Protein AF-A0A1I3B2J4-F1 (afdb_monomer_lite)

pLDDT: mean 79.16, std 18.26, range [40.59, 96.75]

Radius of gyration: 33.32 Å; chains: 1; bounding box: 60×33×100 Å

Foldseek 3Di:
DQDDLVLLVVLLVVVVVPDDLVRSCVVSVNDSVRNVVCNVCVVVNNDPPDDPPDDDDLVVLVVLLVVVVVVPDDLVRSCVVVVHDSVVNVVSNVCVVVSVVVCVVVVPDDPPDDDDDDPPPVPPDPPPDDPVVVVVVVVVVVVVVVVVVVVVVVVVVCVVVVNDPPPPPPDPPPPDPDDDDDDDDDD

Secondary structure (DSSP, 8-state):
-PPPHHHHHHHHHHHHTT--HHHHHHHHT--HHHHHHHHH-HHHHSS----TTPPPPHHHHHHHHHHHHTSSS-HHHHHHHHT--HHHHHHHHHTHHHHHHHHHHTT---TT-PPPPPTT-TT----TT-HHHHHHHHHHHHHHHHHHHHHHHHHHHHHHTT--GGGGSS-----------------

Structure (mmCIF, N/CA/C/O backbone):
data_AF-A0A1I3B2J4-F1
#
_entry.id   AF-A0A1I3B2J4-F1
#
loop_
_atom_site.group_PDB
_atom_site.id
_atom_site.type_symbol
_atom_site.label_atom_id
_atom_site.label_alt_id
_atom_site.label_comp_id
_atom_site.label_asym_id
_atom_site.label_entity_id
_atom_site.label_seq_id
_atom_site.pdbx_PDB_ins_code
_atom_site.Cartn_x
_atom_site.Cartn_y
_atom_site.Cartn_z
_atom_site.occupancy
_atom_site.B_iso_or_equiv
_atom_site.auth_seq_id
_atom_site.auth_comp_id
_atom_site.auth_asym_id
_atom_site.auth_atom_id
_atom_site.pdbx_PDB_model_num
ATOM 1 N N . MET A 1 1 ? -21.680 7.296 9.968 1.00 62.41 1 MET A N 1
ATOM 2 C CA . MET A 1 1 ? -20.716 8.416 10.048 1.00 62.41 1 MET A CA 1
ATOM 3 C C . MET A 1 1 ? -19.327 7.837 10.242 1.00 62.41 1 MET A C 1
ATOM 5 O O . MET A 1 1 ? -19.179 6.960 11.086 1.00 62.41 1 MET A O 1
ATOM 9 N N . ALA A 1 2 ? -18.342 8.276 9.459 1.00 77.56 2 ALA A N 1
ATOM 10 C CA . ALA A 1 2 ? -16.948 7.893 9.660 1.00 77.56 2 ALA A CA 1
ATOM 11 C C . ALA A 1 2 ? -16.303 8.855 10.670 1.00 77.56 2 ALA A C 1
ATOM 13 O O . ALA A 1 2 ? -16.382 10.069 10.501 1.00 77.56 2 ALA A O 1
ATOM 14 N N . PHE A 1 3 ? -15.706 8.319 11.736 1.00 86.06 3 PHE A N 1
ATOM 15 C CA . PHE A 1 3 ? -14.967 9.112 12.722 1.00 86.06 3 PHE A CA 1
ATOM 16 C C . PHE A 1 3 ? -13.502 9.219 12.304 1.00 86.06 3 PHE A C 1
ATOM 18 O O . PHE A 1 3 ? -12.925 8.236 11.831 1.00 86.06 3 PHE A O 1
ATOM 25 N N . SER A 1 4 ? -12.893 10.388 12.506 1.00 88.00 4 SER A N 1
ATOM 26 C CA . SER A 1 4 ? -11.474 10.577 12.210 1.00 88.00 4 SER A CA 1
ATOM 27 C C . SER A 1 4 ? -10.604 9.702 13.116 1.00 88.00 4 SER A C 1
ATOM 29 O O . SER A 1 4 ? -10.951 9.416 14.265 1.00 88.00 4 SER A O 1
ATOM 31 N N . LEU A 1 5 ? -9.444 9.290 12.605 1.00 89.06 5 LEU A N 1
ATOM 32 C CA . LEU A 1 5 ? -8.487 8.466 13.344 1.00 89.06 5 LEU A CA 1
ATOM 33 C C . LEU A 1 5 ? -8.065 9.115 14.669 1.00 89.06 5 LEU A C 1
ATOM 35 O O . LEU A 1 5 ? -7.935 8.436 15.685 1.00 89.06 5 LEU A O 1
ATOM 39 N N . LYS A 1 6 ? -7.901 10.443 14.659 1.00 90.25 6 LYS A N 1
ATOM 40 C CA . LYS A 1 6 ? -7.557 11.234 15.841 1.00 90.25 6 LYS A CA 1
ATOM 41 C C . LYS A 1 6 ? -8.593 11.054 16.951 1.00 90.25 6 LYS A C 1
ATOM 43 O O . LYS A 1 6 ? -8.218 10.736 18.072 1.00 90.25 6 LYS A O 1
ATOM 48 N N . VAL A 1 7 ? -9.882 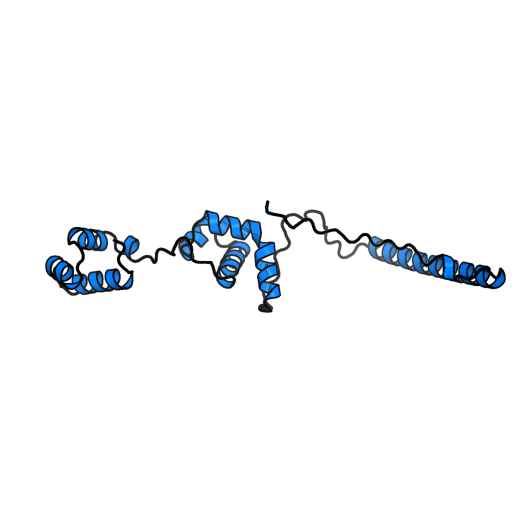11.174 16.619 1.00 91.62 7 VAL A N 1
ATOM 49 C CA . VAL A 1 7 ? -10.976 10.994 17.587 1.00 91.62 7 VAL A CA 1
ATOM 50 C C . VAL A 1 7 ? -11.000 9.563 18.121 1.00 91.62 7 VAL A C 1
ATOM 52 O O . VAL A 1 7 ? -11.132 9.366 19.323 1.00 91.62 7 VAL A O 1
ATOM 55 N N . LYS A 1 8 ? -10.818 8.557 17.256 1.00 92.56 8 LYS A N 1
ATOM 56 C CA . LYS A 1 8 ? -10.767 7.148 17.685 1.00 92.56 8 LYS A CA 1
ATOM 57 C C . LYS A 1 8 ? -9.637 6.892 18.690 1.00 92.56 8 LYS A C 1
ATOM 59 O O . LYS A 1 8 ? -9.878 6.255 19.712 1.00 92.56 8 LYS A O 1
ATOM 64 N N . LYS A 1 9 ? -8.427 7.402 18.414 1.00 93.38 9 LYS A N 1
ATOM 65 C CA . LYS A 1 9 ? -7.258 7.286 19.306 1.00 93.38 9 LYS A CA 1
ATOM 66 C C . LYS A 1 9 ? -7.518 7.942 20.656 1.00 93.38 9 LYS A C 1
ATOM 68 O O . LYS A 1 9 ? -7.340 7.298 21.682 1.00 93.38 9 LYS A O 1
ATOM 73 N N . GLU A 1 10 ? -8.000 9.180 20.639 1.00 94.38 10 GLU A N 1
ATOM 74 C CA . GLU A 1 10 ? -8.243 9.954 21.856 1.00 94.38 10 GLU A CA 1
ATOM 75 C C . GLU A 1 10 ? -9.314 9.304 22.747 1.00 94.38 10 GLU A C 1
ATOM 77 O O . GLU A 1 10 ? -9.135 9.192 23.957 1.00 94.38 10 GLU A O 1
ATOM 82 N N . VAL A 1 11 ? -10.404 8.802 22.154 1.00 95.69 11 VAL A N 1
ATOM 83 C CA . VAL A 1 11 ? -11.451 8.073 22.887 1.00 95.69 11 VAL A CA 1
ATOM 84 C C . VAL A 1 11 ? -10.890 6.816 23.553 1.00 95.69 11 VAL A C 1
ATOM 86 O O . VAL A 1 11 ? -11.164 6.578 24.728 1.00 95.69 11 VAL A O 1
ATOM 89 N N . LEU A 1 12 ? -10.119 6.007 22.819 1.00 94.56 12 LEU A N 1
ATOM 90 C CA . LEU A 1 12 ? -9.545 4.767 23.350 1.00 94.56 12 LEU A CA 1
ATOM 91 C C . LEU A 1 12 ? -8.538 5.031 24.475 1.00 94.56 12 LEU A C 1
ATOM 93 O O . LEU A 1 12 ? -8.561 4.331 25.483 1.00 94.56 12 LEU A O 1
ATOM 97 N N . GLU A 1 13 ? -7.700 6.057 24.332 1.00 95.00 13 GLU A N 1
ATOM 98 C CA . GLU A 1 13 ? -6.734 6.464 25.354 1.00 95.00 13 GLU A CA 1
ATOM 99 C C . GLU A 1 13 ? -7.432 6.913 26.645 1.00 95.00 13 GLU A C 1
ATOM 101 O O . GLU A 1 13 ? -7.103 6.434 2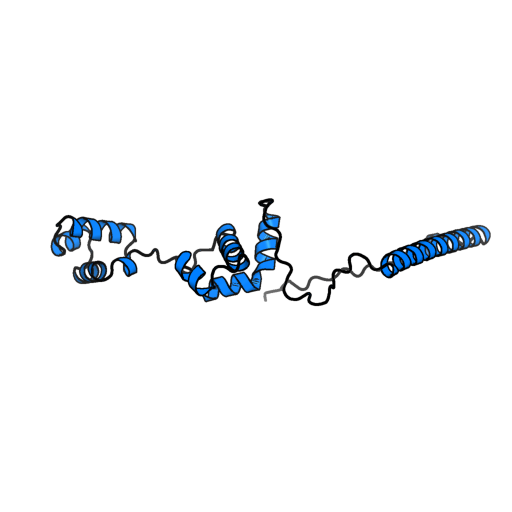7.727 1.00 95.00 13 GLU A O 1
ATOM 106 N N . GLN A 1 14 ? -8.452 7.770 26.542 1.00 95.62 14 GLN A N 1
ATOM 107 C CA . GLN A 1 14 ? -9.205 8.252 27.704 1.00 95.62 14 GLN A CA 1
ATOM 108 C C . GLN A 1 14 ? -9.926 7.117 28.436 1.00 95.62 14 GLN A C 1
ATOM 110 O O . GLN A 1 14 ? -9.932 7.082 29.666 1.00 95.62 14 GLN A O 1
ATOM 115 N N . VAL A 1 15 ? -10.508 6.168 27.696 1.00 94.75 15 VAL A N 1
ATOM 116 C CA . VAL A 1 15 ? -11.164 5.002 28.301 1.00 94.75 15 VAL A CA 1
ATOM 117 C C . VAL A 1 15 ? -10.148 4.084 28.984 1.00 94.75 15 VAL A C 1
ATOM 119 O O . VAL A 1 15 ? -10.397 3.641 30.104 1.00 94.75 15 VAL A O 1
ATOM 122 N N . ASN A 1 16 ? -8.976 3.862 28.380 1.00 92.94 16 ASN A N 1
ATOM 123 C CA . ASN A 1 16 ? -7.885 3.123 29.029 1.00 92.94 16 ASN A CA 1
ATOM 124 C C . ASN A 1 16 ? -7.344 3.837 30.278 1.00 92.94 16 ASN A C 1
ATOM 126 O O . ASN A 1 16 ? -6.942 3.170 31.227 1.00 92.94 16 ASN A O 1
ATOM 130 N N . ASN A 1 17 ? -7.398 5.171 30.317 1.00 95.69 17 ASN A N 1
ATOM 131 C CA . ASN A 1 17 ? -7.042 5.983 31.484 1.00 95.69 17 ASN A CA 1
ATOM 132 C C . ASN A 1 17 ? -8.132 6.007 32.577 1.00 95.69 17 ASN A C 1
ATOM 134 O O . ASN A 1 17 ? -8.004 6.740 33.556 1.00 95.69 17 ASN A O 1
ATOM 138 N N . GLY A 1 18 ? -9.201 5.216 32.433 1.00 94.44 18 GLY A N 1
ATOM 139 C CA . GLY A 1 18 ? -10.243 5.045 33.448 1.00 94.44 18 GLY A CA 1
ATOM 140 C C . GLY A 1 18 ? -11.540 5.815 33.190 1.00 94.44 18 GLY A C 1
ATOM 141 O O . GLY A 1 18 ? -12.463 5.723 33.999 1.00 94.44 18 GLY A O 1
ATOM 142 N N . MET A 1 19 ? -11.664 6.540 32.071 1.00 95.50 19 MET A N 1
ATOM 143 C CA . MET A 1 19 ? -12.933 7.165 31.684 1.00 95.50 19 MET A CA 1
ATOM 144 C C . MET A 1 19 ? -13.978 6.100 31.335 1.00 95.50 19 MET A C 1
ATOM 146 O O . MET A 1 19 ? -13.720 5.166 30.574 1.00 95.50 19 MET A O 1
ATOM 150 N N . SER A 1 20 ? -15.206 6.255 31.831 1.00 96.62 20 SER A N 1
ATOM 151 C CA . SER A 1 20 ? -16.273 5.311 31.490 1.00 96.62 20 SER A CA 1
ATOM 152 C C . SER A 1 20 ? -16.707 5.449 30.023 1.00 96.62 20 SER A C 1
ATOM 154 O O . SER A 1 20 ? -16.768 6.547 29.467 1.00 96.62 20 SER A O 1
ATOM 156 N N . VAL A 1 21 ? -17.126 4.345 29.395 1.00 96.12 21 VAL A N 1
ATOM 157 C CA . VAL A 1 21 ? -17.653 4.357 28.012 1.00 96.12 21 VAL A CA 1
ATOM 158 C C . VAL A 1 21 ? -18.861 5.296 27.863 1.00 96.12 21 VAL A C 1
ATOM 160 O O . VAL A 1 21 ? -19.053 5.910 26.813 1.00 96.12 21 VAL A O 1
ATOM 163 N N . SER A 1 22 ? -19.687 5.436 28.907 1.00 96.44 22 SER A N 1
ATOM 164 C CA . SER A 1 22 ? -20.832 6.356 28.900 1.00 96.44 22 SER A CA 1
ATOM 165 C C . SER A 1 22 ? -20.400 7.820 28.894 1.00 96.44 22 SER A C 1
ATOM 167 O O . SER A 1 22 ? -21.025 8.644 28.229 1.00 96.44 22 SER A O 1
ATOM 169 N N . GLU A 1 23 ? -19.348 8.149 29.634 1.00 96.12 23 GLU A N 1
ATOM 170 C CA . GLU A 1 23 ? -18.788 9.495 29.684 1.00 96.12 23 GLU A CA 1
ATOM 171 C C . GLU A 1 23 ? -18.093 9.850 28.368 1.00 96.12 23 GLU A C 1
ATOM 173 O O . GLU A 1 23 ? -18.416 10.875 27.767 1.00 96.12 23 GLU A O 1
ATOM 178 N N . ALA A 1 24 ? -17.259 8.947 27.843 1.00 96.25 24 ALA A N 1
ATOM 179 C CA . ALA A 1 24 ? -16.624 9.104 26.537 1.00 96.25 24 ALA A CA 1
ATOM 180 C C . ALA A 1 24 ? -17.660 9.272 25.409 1.00 96.25 24 ALA A C 1
ATOM 182 O O . ALA A 1 24 ? -17.503 10.119 24.531 1.00 96.25 24 ALA A O 1
ATOM 183 N N . SER A 1 25 ? -18.769 8.526 25.466 1.00 96.75 25 SER A N 1
ATOM 184 C CA . SER A 1 25 ? -19.868 8.641 24.502 1.00 96.75 25 SER A CA 1
ATOM 185 C C . SER A 1 25 ? -20.472 10.044 24.462 1.00 96.75 25 SER A C 1
ATOM 187 O O . SER A 1 25 ? -20.691 10.583 23.379 1.00 96.75 25 SER A O 1
ATOM 189 N N . ARG A 1 26 ? -20.695 10.655 25.632 1.00 96.50 26 ARG A N 1
ATOM 190 C CA . ARG A 1 26 ? -21.234 12.018 25.740 1.00 96.50 26 ARG A CA 1
ATOM 191 C C . ARG A 1 26 ? -20.206 13.064 25.320 1.00 96.50 26 ARG A C 1
ATOM 193 O O . ARG A 1 26 ? -20.554 13.986 24.595 1.00 96.50 26 ARG A O 1
ATOM 200 N N . LYS A 1 27 ? -18.950 12.901 25.746 1.00 95.94 27 LYS A N 1
ATOM 201 C CA . LYS A 1 27 ? -17.865 13.854 25.482 1.00 95.94 27 LYS A CA 1
ATOM 202 C C . LYS A 1 27 ? -17.515 13.946 23.996 1.00 95.94 27 LYS A C 1
ATOM 204 O O . LYS A 1 27 ? -17.350 15.043 23.478 1.00 95.94 27 LYS A O 1
ATOM 209 N N . TYR A 1 28 ? -17.428 12.805 23.313 1.00 93.81 28 TYR A N 1
ATOM 210 C CA . TYR A 1 28 ? -17.000 12.728 21.911 1.00 93.81 28 TYR A CA 1
ATOM 211 C C . TYR A 1 28 ? -18.161 12.556 20.921 1.00 93.81 28 TYR A C 1
ATOM 213 O O . TYR A 1 28 ? -17.927 12.436 19.720 1.00 93.81 28 TYR A O 1
ATOM 221 N N . ASN A 1 29 ? -19.409 12.533 21.407 1.00 94.88 29 ASN A N 1
ATOM 222 C CA . ASN A 1 29 ? -20.614 12.274 20.613 1.00 94.88 29 ASN A CA 1
ATOM 223 C C . ASN A 1 29 ? -20.515 10.985 19.768 1.00 94.88 29 ASN A C 1
ATOM 225 O O . ASN A 1 29 ? -20.891 10.930 18.596 1.00 94.88 29 ASN A O 1
ATOM 229 N N . VAL A 1 30 ? -19.966 9.929 20.371 1.00 94.44 30 VAL A N 1
ATOM 230 C CA . VAL A 1 30 ? -19.815 8.607 19.752 1.00 94.44 30 VAL A CA 1
ATOM 231 C C . VAL A 1 30 ? -20.762 7.642 20.449 1.00 94.44 30 VAL A C 1
ATOM 233 O O . VAL A 1 30 ? -20.827 7.608 21.675 1.00 94.44 30 VAL A O 1
ATOM 236 N N . ALA A 1 31 ? -21.498 6.820 19.703 1.00 95.75 31 ALA A N 1
ATOM 237 C CA . ALA A 1 31 ? -22.366 5.815 20.310 1.00 95.75 31 ALA A CA 1
ATOM 238 C C . ALA A 1 31 ? -21.561 4.826 21.176 1.00 95.75 31 ALA A C 1
ATOM 240 O O . ALA A 1 31 ? -20.496 4.353 20.779 1.00 95.75 31 ALA A O 1
ATOM 241 N N . ARG A 1 32 ? -22.100 4.458 22.345 1.00 95.81 32 ARG A N 1
ATOM 242 C CA . ARG A 1 32 ? -21.466 3.505 23.280 1.00 95.81 32 ARG A CA 1
ATOM 243 C C . ARG A 1 32 ? -21.103 2.171 22.618 1.00 95.81 32 ARG A C 1
ATOM 245 O O . ARG A 1 32 ? -20.045 1.615 22.896 1.00 95.81 32 ARG A O 1
ATOM 252 N N . THR A 1 33 ? -21.958 1.680 21.723 1.00 95.62 33 THR A N 1
ATOM 253 C CA . THR A 1 33 ? -21.731 0.459 20.931 1.00 95.62 33 THR A CA 1
ATOM 254 C C . THR A 1 33 ? -20.508 0.586 20.027 1.00 95.62 33 THR A C 1
ATOM 256 O O . THR A 1 33 ? -19.698 -0.333 19.958 1.00 95.62 33 THR A O 1
ATOM 259 N N . THR A 1 34 ? -20.326 1.743 19.391 1.00 94.31 34 THR A N 1
ATOM 260 C CA . THR A 1 34 ? -19.164 2.039 18.549 1.00 94.31 34 THR A CA 1
ATOM 261 C C . THR A 1 34 ? -17.872 2.041 19.363 1.00 94.31 34 THR A C 1
ATOM 263 O O . THR A 1 34 ? -16.913 1.386 18.968 1.00 94.31 34 THR A O 1
ATOM 266 N N . ILE A 1 35 ? -17.861 2.699 20.528 1.00 94.69 35 ILE A N 1
ATOM 267 C CA . ILE A 1 35 ? -16.701 2.700 21.438 1.00 94.69 35 ILE A CA 1
ATOM 268 C C . ILE A 1 35 ? -16.387 1.274 21.912 1.00 94.69 35 ILE A C 1
ATOM 270 O O . ILE A 1 35 ? -15.233 0.857 21.903 1.00 94.69 35 ILE A O 1
ATOM 274 N N . SER A 1 36 ? -17.414 0.498 22.274 1.00 94.44 36 SER A N 1
ATOM 275 C CA . SER A 1 36 ? -17.246 -0.904 22.672 1.00 94.44 36 SER A CA 1
ATOM 276 C C . SER A 1 36 ? -16.625 -1.753 21.558 1.00 94.44 36 SER A C 1
ATOM 278 O O . SER A 1 36 ? -15.748 -2.566 21.834 1.00 94.44 36 SER A O 1
ATOM 280 N N . ASN A 1 37 ? -17.019 -1.542 20.300 1.00 93.56 37 ASN A N 1
ATOM 281 C CA . ASN A 1 37 ? -16.410 -2.231 19.163 1.00 93.56 37 ASN A CA 1
ATOM 282 C C . ASN A 1 37 ? -14.940 -1.834 18.971 1.00 93.56 37 ASN A C 1
ATOM 284 O O . ASN A 1 37 ? -14.114 -2.707 18.716 1.00 93.56 37 ASN A O 1
ATOM 288 N N . TRP A 1 38 ? -14.595 -0.554 19.151 1.00 94.19 38 TRP A N 1
ATOM 289 C CA . TRP A 1 38 ? -13.203 -0.098 19.081 1.00 94.19 38 TRP A CA 1
ATOM 290 C C . TRP A 1 38 ? -12.324 -0.729 20.161 1.00 94.19 38 TRP A C 1
ATOM 292 O O . TRP A 1 38 ? -11.192 -1.093 19.871 1.00 94.19 38 TRP A O 1
ATOM 302 N N . LEU A 1 39 ? -12.846 -0.912 21.376 1.00 91.56 39 LEU A N 1
ATOM 303 C CA . LEU A 1 39 ? -12.114 -1.553 22.474 1.00 91.56 39 LEU A CA 1
ATOM 304 C C . LEU A 1 39 ? -11.864 -3.048 22.238 1.00 91.56 39 LEU A C 1
ATOM 306 O O . LEU A 1 39 ? -10.871 -3.579 22.721 1.00 91.56 39 LEU A O 1
ATOM 310 N N . LYS A 1 40 ? -12.753 -3.736 21.510 1.00 92.62 40 LYS A N 1
ATOM 311 C CA . LYS A 1 40 ? -12.612 -5.174 21.223 1.00 92.62 40 LYS A CA 1
ATOM 312 C C . LYS A 1 40 ? -11.495 -5.486 20.228 1.00 92.62 40 LYS A C 1
ATOM 314 O O . LYS A 1 40 ? -10.907 -6.555 20.321 1.00 92.62 40 LYS A O 1
ATOM 319 N N . ALA A 1 41 ? -11.266 -4.603 19.258 1.00 88.62 41 ALA A N 1
ATOM 320 C CA . ALA A 1 41 ? -10.293 -4.811 18.184 1.00 88.62 41 ALA A CA 1
ATOM 321 C C . ALA A 1 41 ? -9.661 -3.475 17.747 1.00 88.62 41 ALA A C 1
ATOM 323 O O . ALA A 1 41 ? -9.912 -3.009 16.627 1.00 88.62 41 ALA A O 1
ATOM 324 N N . PRO A 1 42 ? -8.898 -2.803 18.628 1.00 86.94 42 PRO A N 1
ATOM 325 C CA . PRO A 1 42 ? -8.393 -1.453 18.381 1.00 86.94 42 PRO A CA 1
ATOM 326 C C . PRO A 1 42 ? -7.536 -1.374 17.113 1.00 86.94 42 PRO A C 1
ATOM 328 O O . PRO A 1 42 ? -7.668 -0.428 16.338 1.00 86.94 42 PRO A O 1
ATOM 331 N N . GLU A 1 43 ? -6.735 -2.398 16.824 1.00 84.94 43 GLU A N 1
ATOM 332 C CA . GLU A 1 43 ? -5.895 -2.500 15.628 1.00 84.94 43 GLU A CA 1
ATOM 333 C C . GLU A 1 43 ? -6.668 -2.409 14.307 1.00 84.94 43 GLU A C 1
ATOM 335 O O . GLU A 1 43 ? -6.110 -1.968 13.305 1.00 84.94 43 GLU A O 1
ATOM 340 N N . ASN A 1 44 ? -7.947 -2.787 14.278 1.00 83.50 44 ASN A N 1
ATOM 341 C CA . ASN A 1 44 ? -8.759 -2.687 13.066 1.00 83.50 44 ASN A CA 1
ATOM 342 C C . ASN A 1 44 ? -9.303 -1.275 12.847 1.00 83.50 44 ASN A C 1
ATOM 344 O O . ASN A 1 44 ? -9.500 -0.865 11.709 1.00 83.50 44 ASN A O 1
ATOM 348 N N . TYR A 1 45 ? -9.524 -0.518 13.921 1.00 83.06 45 TYR A N 1
ATOM 349 C CA . TYR A 1 45 ? -10.121 0.818 13.848 1.00 83.06 45 TYR A CA 1
ATOM 350 C C . TYR A 1 45 ? -9.091 1.948 13.868 1.00 83.06 45 TYR A C 1
ATOM 352 O O . TYR A 1 45 ? -9.418 3.067 13.464 1.00 83.06 45 TYR A O 1
ATOM 360 N N . LEU A 1 46 ? -7.874 1.650 14.329 1.00 83.19 46 LEU A N 1
ATOM 361 C CA . LEU A 1 46 ? -6.725 2.553 14.387 1.00 83.19 46 LEU A CA 1
ATOM 362 C C . LEU A 1 46 ? -5.835 2.505 13.139 1.00 83.19 46 LEU A C 1
ATOM 364 O O . LEU A 1 46 ? -4.802 3.175 13.111 1.00 83.19 46 LEU A O 1
ATOM 368 N N . LYS A 1 47 ? -6.220 1.744 12.112 1.00 79.56 47 LYS A N 1
ATOM 369 C CA . LYS A 1 47 ? -5.599 1.835 10.790 1.00 79.56 47 LYS A CA 1
ATOM 370 C C . LYS A 1 47 ? -6.122 3.078 10.083 1.00 79.56 47 LYS A C 1
ATOM 372 O O . LYS A 1 47 ? -7.321 3.359 10.101 1.00 79.56 47 LYS A O 1
ATOM 377 N N . GLU A 1 48 ? -5.211 3.835 9.484 1.00 70.56 48 GLU A N 1
ATOM 378 C CA . GLU A 1 48 ? -5.603 4.833 8.500 1.00 70.56 48 GLU A CA 1
ATOM 379 C C . GLU A 1 48 ? -6.101 4.080 7.274 1.00 70.56 48 GLU A C 1
ATOM 381 O O . GLU A 1 48 ? -5.321 3.481 6.530 1.00 70.56 48 GLU A O 1
ATOM 386 N N . ASP A 1 49 ? -7.421 4.078 7.098 1.00 66.94 49 ASP A N 1
ATOM 387 C CA . ASP A 1 49 ? -8.011 3.742 5.815 1.00 66.94 49 ASP A CA 1
ATOM 388 C C . ASP A 1 49 ? -7.518 4.812 4.845 1.00 66.94 49 ASP A C 1
ATOM 390 O O . ASP A 1 49 ? -7.958 5.966 4.891 1.00 66.94 49 ASP A O 1
ATOM 394 N N . ARG A 1 50 ? -6.546 4.456 3.999 1.00 65.31 50 ARG A N 1
ATOM 395 C CA . ARG A 1 50 ? -6.202 5.311 2.866 1.00 65.31 50 ARG A CA 1
ATOM 396 C C . ARG A 1 50 ? -7.483 5.533 2.083 1.00 65.31 50 ARG A C 1
ATOM 398 O O . ARG A 1 50 ? -8.148 4.568 1.703 1.00 65.31 50 ARG A O 1
ATOM 405 N N . SER A 1 51 ? -7.822 6.803 1.873 1.00 67.88 51 SER A N 1
ATOM 406 C CA . SER A 1 51 ? -8.916 7.177 0.982 1.00 67.88 51 SER A CA 1
ATOM 407 C C . SER A 1 51 ? -8.722 6.436 -0.336 1.00 67.88 51 SER A C 1
ATOM 409 O O . SER A 1 51 ? -7.621 6.445 -0.888 1.00 67.88 51 SER A O 1
ATOM 411 N N . GLU A 1 52 ? -9.775 5.788 -0.836 1.00 66.88 52 GLU A N 1
ATOM 412 C CA . GLU A 1 52 ? -9.701 4.971 -2.054 1.00 66.88 52 GLU A CA 1
ATOM 413 C C . GLU A 1 52 ? -9.226 5.769 -3.278 1.00 66.88 52 GLU A C 1
ATOM 415 O O . GLU A 1 52 ? -8.740 5.177 -4.236 1.00 66.88 52 GLU A O 1
ATOM 420 N N . ASN A 1 53 ? -9.288 7.103 -3.202 1.00 71.19 53 ASN A N 1
ATOM 421 C CA . ASN A 1 53 ? -8.894 8.031 -4.258 1.00 71.19 53 ASN A CA 1
ATOM 422 C C . ASN A 1 53 ? -7.599 8.799 -3.961 1.00 71.19 53 ASN A C 1
ATOM 424 O O . ASN A 1 53 ? -7.283 9.748 -4.677 1.00 71.19 53 ASN A O 1
ATOM 428 N N . GLN A 1 54 ? -6.860 8.464 -2.899 1.00 78.88 54 GLN A N 1
ATOM 429 C CA . GLN A 1 54 ? -5.599 9.149 -2.638 1.00 78.88 54 GLN A CA 1
ATOM 430 C C . GLN A 1 54 ? -4.547 8.699 -3.665 1.00 78.88 54 GLN A C 1
ATOM 432 O O . GLN A 1 54 ? -4.239 7.505 -3.728 1.00 78.88 54 GLN A O 1
ATOM 437 N N . PRO A 1 55 ? -3.976 9.622 -4.462 1.00 82.94 55 PRO A N 1
ATOM 438 C CA . PRO A 1 55 ? -2.919 9.269 -5.392 1.00 82.94 55 PRO A CA 1
ATOM 439 C C . PRO A 1 55 ? -1.689 8.801 -4.611 1.00 82.94 55 PRO A C 1
ATOM 441 O O . PRO A 1 55 ? -1.297 9.404 -3.611 1.00 82.94 55 PRO A O 1
ATOM 444 N N . TYR A 1 56 ? -1.093 7.706 -5.072 1.00 87.94 56 TYR A N 1
ATOM 445 C CA . TYR A 1 56 ? 0.148 7.187 -4.510 1.00 87.94 56 TYR A CA 1
ATOM 446 C C . TYR A 1 56 ? 1.325 8.030 -4.974 1.00 87.94 56 TYR A C 1
ATOM 448 O O . TYR A 1 56 ? 1.462 8.280 -6.178 1.00 87.94 56 TYR A O 1
ATOM 456 N N . ASP A 1 57 ? 2.173 8.411 -4.024 1.00 91.06 57 ASP A N 1
ATOM 457 C CA . ASP A 1 57 ? 3.411 9.111 -4.329 1.00 91.06 57 ASP A CA 1
ATOM 458 C C . ASP A 1 57 ? 4.339 8.221 -5.163 1.00 91.06 57 ASP A C 1
ATOM 460 O O . ASP A 1 57 ? 4.342 6.994 -5.034 1.00 91.06 57 ASP A O 1
ATOM 464 N N . LEU A 1 58 ? 5.110 8.841 -6.051 1.00 90.81 58 LEU A N 1
ATOM 465 C CA . LEU A 1 58 ? 5.993 8.111 -6.951 1.00 90.81 58 LEU A C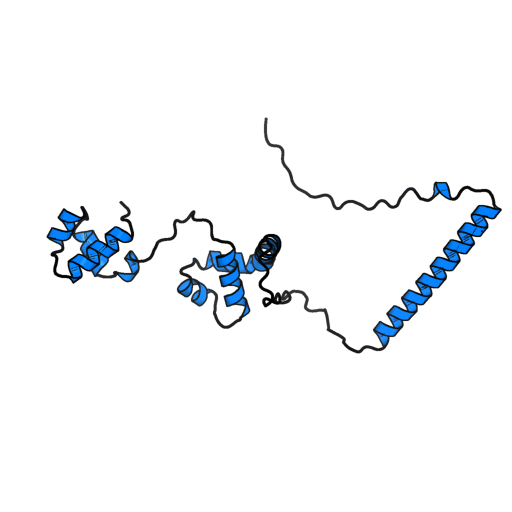A 1
ATOM 466 C C . LEU A 1 58 ? 7.117 7.416 -6.172 1.00 90.81 58 LEU A C 1
ATOM 468 O O . LEU A 1 58 ? 7.418 6.261 -6.467 1.00 90.81 58 LEU A O 1
ATOM 472 N N . GLU A 1 59 ? 7.646 8.072 -5.134 1.00 90.75 59 GLU A N 1
ATOM 473 C CA . GLU A 1 59 ? 8.666 7.513 -4.238 1.00 90.75 59 GLU A CA 1
ATOM 474 C C . GLU A 1 59 ? 8.180 6.217 -3.590 1.00 90.75 59 GLU A C 1
ATOM 476 O O . GLU A 1 59 ? 8.857 5.192 -3.609 1.00 90.75 59 GLU A O 1
ATOM 481 N N . GLU A 1 60 ? 6.942 6.230 -3.093 1.00 91.56 60 GLU A N 1
ATOM 482 C CA . GLU A 1 60 ? 6.338 5.066 -2.459 1.00 91.56 60 GLU A CA 1
ATOM 483 C C . GLU A 1 60 ? 6.206 3.883 -3.429 1.00 91.56 60 GLU A C 1
ATOM 485 O O . GLU A 1 60 ? 6.449 2.735 -3.045 1.00 91.56 60 GLU A O 1
ATOM 490 N N . LYS A 1 61 ? 5.850 4.146 -4.693 1.00 93.88 61 LYS A N 1
ATOM 491 C CA . LYS A 1 61 ? 5.766 3.099 -5.722 1.00 93.88 61 LYS A CA 1
ATOM 492 C C . LYS A 1 61 ? 7.127 2.458 -5.976 1.00 93.88 61 LYS A C 1
ATOM 494 O O . LYS A 1 61 ? 7.218 1.236 -6.085 1.00 93.88 61 LYS A O 1
ATOM 499 N N . ILE A 1 62 ? 8.180 3.267 -6.051 1.00 93.88 62 ILE A N 1
ATOM 500 C CA . ILE A 1 62 ? 9.547 2.791 -6.299 1.00 93.88 62 ILE A CA 1
ATOM 501 C C . ILE A 1 62 ? 10.062 2.000 -5.112 1.00 93.88 62 ILE A C 1
ATOM 503 O O . ILE A 1 62 ? 10.664 0.951 -5.300 1.00 93.88 62 ILE A O 1
ATOM 507 N N . ASP A 1 63 ? 9.779 2.449 -3.897 1.00 93.94 63 ASP A N 1
ATOM 508 C CA . ASP A 1 63 ? 10.103 1.737 -2.667 1.00 93.94 63 ASP A CA 1
ATOM 509 C C . ASP A 1 63 ? 9.569 0.298 -2.682 1.00 93.94 63 ASP A C 1
ATOM 511 O O . ASP A 1 63 ? 10.271 -0.653 -2.338 1.00 93.94 63 ASP A O 1
ATOM 515 N N . VAL A 1 64 ? 8.321 0.125 -3.121 1.00 94.88 64 VAL A N 1
ATOM 516 C CA . VAL A 1 64 ? 7.685 -1.191 -3.268 1.00 94.88 64 VAL A CA 1
ATOM 517 C C . VAL A 1 64 ? 8.386 -2.032 -4.335 1.00 94.88 64 VAL A C 1
ATOM 519 O O . VAL A 1 64 ? 8.646 -3.212 -4.097 1.00 94.88 64 VAL A O 1
ATOM 522 N N . ILE A 1 65 ? 8.728 -1.435 -5.479 1.00 94.62 65 ILE A N 1
ATOM 523 C CA . ILE A 1 65 ? 9.468 -2.103 -6.561 1.00 94.62 65 ILE A CA 1
ATOM 524 C C . ILE A 1 65 ? 10.862 -2.535 -6.080 1.00 94.62 65 ILE A C 1
ATOM 526 O O . ILE A 1 65 ? 11.248 -3.684 -6.274 1.00 94.62 65 ILE A O 1
ATOM 530 N N . ARG A 1 66 ? 11.589 -1.656 -5.382 1.00 93.12 66 ARG A N 1
ATOM 531 C CA . ARG A 1 66 ? 12.910 -1.928 -4.795 1.00 93.12 66 ARG A CA 1
ATOM 532 C C . ARG A 1 66 ? 12.855 -3.092 -3.810 1.00 93.12 66 ARG A C 1
ATOM 534 O O . ARG A 1 66 ? 13.726 -3.954 -3.834 1.00 93.12 66 ARG A O 1
ATOM 541 N N . LEU A 1 67 ? 11.845 -3.125 -2.940 1.00 93.69 67 LEU A N 1
ATOM 542 C CA . LEU A 1 67 ? 11.650 -4.228 -1.993 1.00 93.69 67 LEU A CA 1
ATOM 543 C C . LEU A 1 67 ? 11.341 -5.552 -2.695 1.00 93.69 67 LEU A C 1
ATOM 545 O O . LEU A 1 67 ? 11.795 -6.596 -2.236 1.00 93.69 67 LEU A O 1
ATOM 549 N N . PHE A 1 68 ? 10.584 -5.507 -3.790 1.00 94.06 68 PHE A N 1
ATOM 550 C CA . PHE A 1 68 ? 10.281 -6.688 -4.588 1.00 94.06 68 PHE A CA 1
ATOM 551 C C . PHE A 1 68 ? 11.522 -7.220 -5.317 1.00 94.06 68 PHE A C 1
ATOM 553 O O . PHE A 1 68 ? 11.795 -8.415 -5.262 1.00 94.06 68 PHE A O 1
ATOM 560 N N . ASP A 1 69 ? 12.310 -6.339 -5.932 1.00 93.38 69 ASP A N 1
ATOM 561 C CA . ASP A 1 69 ? 13.505 -6.717 -6.693 1.00 93.38 69 ASP A CA 1
ATOM 562 C C . ASP A 1 69 ? 14.634 -7.280 -5.835 1.00 93.38 69 ASP A C 1
ATOM 564 O O . ASP A 1 69 ? 15.413 -8.100 -6.312 1.00 93.38 69 ASP A O 1
ATOM 568 N N . LYS A 1 70 ? 14.712 -6.874 -4.562 1.00 92.00 70 LYS A N 1
ATOM 569 C CA . LYS A 1 70 ? 15.624 -7.499 -3.596 1.00 92.00 70 LYS A CA 1
ATOM 570 C C . LYS A 1 70 ? 15.343 -8.996 -3.419 1.00 92.00 70 LYS A C 1
ATOM 572 O O . LYS A 1 70 ? 16.236 -9.724 -3.014 1.00 92.00 70 LYS A O 1
ATOM 577 N N . GLY A 1 71 ? 14.124 -9.460 -3.714 1.00 89.75 71 GLY A N 1
ATOM 578 C CA . GLY A 1 71 ? 13.745 -10.875 -3.664 1.00 89.75 71 GLY A CA 1
ATOM 579 C C . GLY A 1 71 ? 13.445 -11.420 -2.262 1.00 89.75 71 GLY A C 1
ATOM 580 O O . GLY A 1 71 ? 12.924 -12.525 -2.143 1.00 89.75 71 GLY A O 1
ATOM 581 N N . ASP A 1 72 ? 13.697 -10.642 -1.206 1.00 86.44 72 ASP A N 1
ATOM 582 C CA . ASP A 1 72 ? 13.528 -11.081 0.188 1.00 86.44 72 ASP A CA 1
ATOM 583 C C . ASP A 1 72 ? 12.060 -11.155 0.640 1.00 86.44 72 ASP A C 1
ATOM 585 O O . ASP A 1 72 ? 11.726 -11.831 1.616 1.00 86.44 72 ASP A O 1
ATOM 589 N N . LEU A 1 73 ? 11.167 -10.423 -0.034 1.00 93.00 73 LEU A N 1
ATOM 590 C CA . LEU A 1 73 ? 9.779 -10.251 0.384 1.00 93.00 73 LEU A CA 1
ATOM 591 C C . LEU A 1 73 ? 8.811 -10.617 -0.739 1.00 93.00 73 LEU A C 1
ATOM 593 O O . LEU A 1 73 ? 8.840 -10.063 -1.835 1.00 93.00 73 LEU A O 1
ATOM 597 N N . SER A 1 74 ? 7.863 -11.498 -0.427 1.00 94.56 74 SER A N 1
ATOM 598 C CA . SER A 1 74 ? 6.727 -11.766 -1.308 1.00 94.56 74 SER A CA 1
ATOM 599 C C . SER A 1 74 ? 5.797 -10.552 -1.401 1.00 94.56 74 SER A C 1
ATOM 601 O O . SER A 1 74 ? 5.640 -9.784 -0.449 1.00 94.56 74 SER A O 1
ATOM 603 N N . VAL A 1 75 ? 5.067 -10.435 -2.513 1.00 93.69 75 VAL A N 1
ATOM 604 C CA . VAL A 1 75 ? 4.057 -9.378 -2.728 1.00 93.69 75 VAL A CA 1
ATOM 605 C C . VAL A 1 75 ? 3.059 -9.282 -1.564 1.00 93.69 75 VAL A C 1
ATOM 607 O O . VAL A 1 75 ? 2.655 -8.190 -1.170 1.00 93.69 75 VAL A O 1
ATOM 610 N N . GLN A 1 76 ? 2.682 -10.417 -0.967 1.00 93.31 76 GLN A N 1
ATOM 611 C CA . GLN A 1 76 ? 1.778 -10.444 0.186 1.00 93.31 76 GLN A CA 1
ATOM 612 C C . GLN A 1 76 ? 2.414 -9.869 1.457 1.00 93.31 76 GLN A C 1
ATOM 614 O O . GLN A 1 76 ? 1.733 -9.199 2.234 1.00 93.31 76 GLN A O 1
ATOM 619 N N . GLN A 1 77 ? 3.702 -10.125 1.692 1.00 92.31 77 GLN A N 1
ATOM 620 C CA . GLN A 1 77 ? 4.422 -9.545 2.826 1.00 92.31 77 GLN A CA 1
ATOM 621 C C . GLN A 1 77 ? 4.591 -8.039 2.638 1.00 92.31 77 GLN A C 1
ATOM 623 O O . GLN A 1 77 ? 4.301 -7.283 3.562 1.00 92.31 77 GLN A O 1
ATOM 628 N N . ILE A 1 78 ? 4.951 -7.596 1.430 1.00 94.38 78 ILE A N 1
ATOM 629 C CA . ILE A 1 78 ? 5.063 -6.170 1.102 1.00 94.38 78 ILE A CA 1
ATOM 630 C C . ILE A 1 78 ? 3.715 -5.463 1.313 1.00 94.38 78 ILE A C 1
ATOM 632 O O . ILE A 1 78 ? 3.672 -4.411 1.947 1.00 94.38 78 ILE A O 1
ATOM 636 N N . ALA A 1 79 ? 2.605 -6.077 0.884 1.00 92.38 79 ALA A N 1
ATOM 637 C CA . ALA A 1 79 ? 1.251 -5.565 1.115 1.00 92.38 79 ALA A CA 1
ATOM 638 C C . ALA A 1 79 ? 0.938 -5.353 2.598 1.00 92.38 79 ALA A C 1
ATOM 640 O O . ALA A 1 79 ? 0.389 -4.318 2.970 1.00 92.38 79 ALA A O 1
ATOM 641 N N . LYS A 1 80 ? 1.323 -6.302 3.457 1.00 89.25 80 LYS A N 1
ATOM 642 C CA . LYS A 1 80 ? 1.129 -6.185 4.907 1.00 89.25 80 LYS A CA 1
ATOM 643 C C . LYS A 1 80 ? 2.008 -5.097 5.518 1.00 89.25 80 LYS A C 1
ATOM 645 O O . LYS A 1 80 ? 1.516 -4.321 6.328 1.00 89.25 80 LYS A O 1
ATOM 650 N N . ILE A 1 81 ? 3.280 -5.029 5.122 1.00 90.00 81 ILE A N 1
ATOM 651 C CA . ILE A 1 81 ? 4.256 -4.072 5.665 1.00 90.00 81 ILE A CA 1
ATOM 652 C C . ILE A 1 81 ? 3.879 -2.638 5.289 1.00 90.00 81 ILE A C 1
ATOM 654 O O . ILE A 1 81 ? 3.848 -1.761 6.146 1.00 90.00 81 ILE A O 1
ATOM 658 N N . LYS A 1 82 ? 3.573 -2.398 4.011 1.00 89.50 82 LYS A N 1
ATOM 659 C CA . LYS A 1 82 ? 3.239 -1.065 3.492 1.00 89.50 82 LYS A CA 1
ATOM 660 C C . LYS A 1 82 ? 1.744 -0.729 3.623 1.00 89.50 82 LYS A C 1
ATOM 662 O O . LYS A 1 82 ? 1.339 0.368 3.259 1.00 89.50 82 LYS A O 1
ATOM 667 N N . ASN A 1 83 ? 0.927 -1.645 4.157 1.00 88.38 83 ASN A N 1
ATOM 668 C CA . ASN A 1 83 ? -0.534 -1.520 4.262 1.00 88.38 83 ASN A CA 1
ATOM 669 C C . ASN A 1 83 ? -1.200 -1.158 2.916 1.00 88.38 83 ASN A C 1
ATOM 671 O O . ASN A 1 83 ? -2.037 -0.260 2.822 1.00 88.38 83 ASN A O 1
ATOM 675 N N . LEU A 1 84 ? -0.785 -1.847 1.851 1.00 90.00 84 LEU A N 1
ATOM 676 C CA . LEU A 1 84 ? -1.234 -1.621 0.477 1.00 90.00 84 LEU A CA 1
ATOM 677 C C . LEU A 1 84 ? -2.113 -2.772 -0.013 1.00 90.00 84 LEU A C 1
ATOM 679 O O . LEU A 1 84 ? -1.955 -3.924 0.396 1.00 90.00 84 LEU A O 1
ATOM 683 N N . LYS A 1 85 ? -3.026 -2.477 -0.945 1.00 91.56 85 LYS A N 1
ATOM 684 C CA . LYS A 1 85 ? -3.837 -3.509 -1.601 1.00 91.56 85 LYS A CA 1
ATOM 685 C C . LYS A 1 85 ? -2.937 -4.375 -2.495 1.00 91.56 85 LYS A C 1
ATOM 687 O O . LYS A 1 85 ? -2.136 -3.863 -3.274 1.00 91.56 85 LYS A O 1
ATOM 692 N N . TYR A 1 86 ? -3.107 -5.696 -2.421 1.00 93.06 86 TYR A N 1
ATOM 693 C CA . TYR A 1 86 ? -2.302 -6.668 -3.178 1.00 93.06 86 TYR A CA 1
ATOM 694 C C . TYR A 1 86 ? -2.298 -6.393 -4.692 1.00 93.06 86 TYR A C 1
ATOM 696 O O . TYR A 1 86 ? -1.252 -6.398 -5.336 1.00 93.06 86 TYR A O 1
ATOM 704 N N . HIS A 1 87 ? -3.477 -6.124 -5.255 1.00 92.94 87 HIS A N 1
ATOM 705 C CA . HIS A 1 87 ? -3.667 -5.875 -6.687 1.00 92.94 87 HIS A CA 1
ATOM 706 C C . HIS A 1 87 ? -2.962 -4.591 -7.144 1.00 92.94 87 HIS A C 1
ATOM 708 O O . HIS A 1 87 ? -2.413 -4.567 -8.240 1.00 92.94 87 HIS A O 1
ATOM 714 N N . THR A 1 88 ? -2.899 -3.570 -6.285 1.00 92.44 88 THR A N 1
ATOM 715 C CA . THR A 1 88 ? -2.163 -2.329 -6.552 1.00 92.44 88 THR A CA 1
ATOM 716 C C . THR A 1 88 ? -0.671 -2.596 -6.717 1.00 92.44 88 THR A C 1
ATOM 718 O O . THR A 1 88 ? -0.073 -2.168 -7.698 1.00 92.44 88 THR A O 1
ATOM 721 N N . ILE A 1 89 ? -0.079 -3.364 -5.798 1.00 95.12 89 ILE A N 1
ATOM 722 C CA . ILE A 1 89 ? 1.343 -3.721 -5.873 1.00 95.12 89 ILE A CA 1
ATOM 723 C C . ILE A 1 89 ? 1.624 -4.540 -7.129 1.00 95.12 89 ILE A C 1
ATOM 725 O O . ILE A 1 89 ? 2.587 -4.273 -7.839 1.00 95.12 89 ILE A O 1
ATOM 729 N N . ARG A 1 90 ? 0.769 -5.525 -7.427 1.00 95.31 90 ARG A N 1
ATOM 730 C CA . ARG A 1 90 ? 0.923 -6.356 -8.625 1.00 95.31 90 ARG A CA 1
ATOM 731 C C . ARG A 1 90 ? 0.916 -5.510 -9.898 1.00 95.31 90 ARG A C 1
ATOM 733 O O . ARG A 1 90 ? 1.749 -5.741 -10.765 1.00 95.31 90 ARG A O 1
ATOM 740 N N . HIS A 1 91 ? 0.017 -4.534 -9.982 1.00 95.44 91 HIS A N 1
ATOM 741 C CA . HIS A 1 91 ? -0.047 -3.618 -11.114 1.00 95.44 91 HIS A CA 1
ATOM 742 C C . HIS A 1 91 ? 1.229 -2.772 -11.236 1.00 95.44 91 HIS A C 1
ATOM 744 O O . HIS A 1 91 ? 1.781 -2.662 -12.322 1.00 95.44 91 HIS A O 1
ATOM 750 N N . TRP A 1 92 ? 1.780 -2.267 -10.128 1.00 95.69 92 TRP A N 1
ATOM 751 C CA . TRP A 1 92 ? 3.051 -1.528 -10.164 1.00 95.69 92 TRP A CA 1
ATOM 752 C C . TRP A 1 92 ? 4.249 -2.384 -10.558 1.00 95.69 92 TRP A C 1
ATOM 754 O O . TRP A 1 92 ? 5.154 -1.889 -11.215 1.00 95.69 92 TRP A O 1
ATOM 764 N N . ILE A 1 93 ? 4.267 -3.659 -10.170 1.00 94.31 93 ILE A N 1
ATOM 765 C CA . ILE A 1 93 ? 5.314 -4.595 -10.596 1.00 94.31 93 ILE A CA 1
ATOM 766 C C . ILE A 1 93 ? 5.199 -4.873 -12.102 1.00 94.31 93 ILE A C 1
ATOM 768 O O . ILE A 1 93 ? 6.217 -4.961 -12.780 1.00 94.31 93 ILE A O 1
ATOM 772 N N . GLN A 1 94 ? 3.977 -4.979 -12.636 1.00 95.00 94 GLN A N 1
ATOM 773 C CA . GLN A 1 94 ? 3.745 -5.120 -14.079 1.00 95.00 94 GLN A CA 1
ATOM 774 C C . GLN A 1 94 ? 4.197 -3.870 -14.845 1.00 95.00 94 GLN A C 1
ATOM 776 O O . GLN A 1 94 ? 4.915 -3.983 -15.834 1.00 95.00 94 GLN A O 1
ATOM 781 N N . ASP A 1 95 ? 3.871 -2.687 -14.325 1.00 94.50 95 ASP A N 1
ATOM 782 C CA . ASP A 1 95 ? 4.208 -1.395 -14.931 1.00 94.50 95 ASP A CA 1
ATOM 783 C C . ASP A 1 95 ? 5.547 -0.831 -14.425 1.00 94.50 95 ASP A C 1
ATOM 785 O O . ASP A 1 95 ? 5.820 0.370 -14.517 1.00 94.50 95 ASP A O 1
ATOM 789 N N . LYS A 1 96 ? 6.414 -1.697 -13.890 1.00 94.44 96 LYS A N 1
ATOM 790 C CA . LYS A 1 96 ? 7.668 -1.323 -13.225 1.00 94.44 96 LYS A CA 1
ATOM 791 C C . LYS A 1 96 ? 8.533 -0.406 -14.086 1.00 94.44 96 LYS A C 1
ATOM 793 O O . LYS A 1 96 ? 8.995 0.630 -13.612 1.00 94.44 96 LYS A O 1
ATOM 798 N N . ASN A 1 97 ? 8.734 -0.767 -15.352 1.00 92.81 97 ASN A N 1
ATOM 799 C CA . ASN A 1 97 ? 9.592 -0.009 -16.265 1.00 92.81 97 ASN A CA 1
ATOM 800 C C . ASN A 1 97 ? 9.051 1.405 -16.508 1.00 92.81 97 ASN A C 1
ATOM 802 O O . ASN A 1 97 ? 9.822 2.360 -16.562 1.00 92.81 97 ASN A O 1
ATOM 806 N N . HIS A 1 98 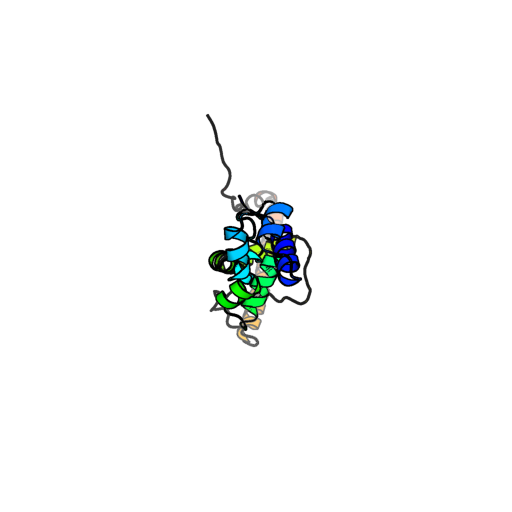? 7.728 1.550 -16.599 1.00 92.94 98 H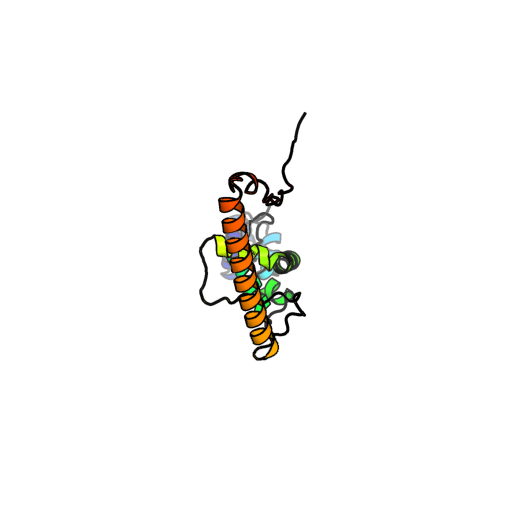IS A N 1
ATOM 807 C CA . HIS A 1 98 ? 7.088 2.849 -16.772 1.00 92.94 98 HIS A CA 1
ATOM 808 C C . HIS A 1 98 ? 7.256 3.725 -15.523 1.00 92.94 98 HIS A C 1
ATOM 810 O O . HIS A 1 98 ? 7.642 4.887 -15.628 1.00 92.94 98 HIS A O 1
ATOM 816 N N . ILE A 1 99 ? 7.043 3.157 -14.332 1.00 92.81 99 ILE A N 1
ATOM 817 C CA . ILE A 1 99 ? 7.209 3.868 -13.056 1.00 92.81 99 ILE A CA 1
ATOM 818 C C . ILE A 1 99 ? 8.664 4.323 -12.863 1.00 92.81 99 ILE A C 1
ATOM 820 O O . ILE A 1 99 ? 8.901 5.466 -12.468 1.00 92.81 99 ILE A O 1
ATOM 824 N N . LEU A 1 100 ? 9.636 3.465 -13.186 1.00 91.25 100 LEU A N 1
ATOM 825 C CA . LEU A 1 100 ? 11.059 3.805 -13.116 1.00 91.25 100 LEU A CA 1
ATOM 826 C C . LEU A 1 100 ? 11.438 4.899 -14.122 1.00 91.25 100 LEU A C 1
ATOM 828 O O . LEU A 1 100 ? 12.132 5.843 -13.752 1.00 91.25 100 LEU A O 1
ATOM 832 N N . ALA A 1 101 ? 10.934 4.832 -15.358 1.00 90.94 101 ALA A N 1
ATOM 833 C CA . ALA A 1 101 ? 11.167 5.868 -16.363 1.00 90.94 101 ALA A CA 1
ATOM 834 C C . ALA A 1 101 ? 10.621 7.237 -15.918 1.00 90.94 101 ALA A C 1
ATOM 836 O O . ALA A 1 101 ? 11.318 8.249 -16.027 1.00 90.94 101 ALA A O 1
ATOM 837 N N . LEU A 1 102 ? 9.406 7.266 -15.352 1.00 91.50 102 LEU A N 1
ATOM 838 C CA . LEU A 1 102 ? 8.831 8.482 -14.774 1.00 91.50 102 LEU A CA 1
ATOM 839 C C . LEU A 1 102 ? 9.708 9.037 -13.649 1.00 91.50 102 LEU A C 1
ATOM 841 O O . LEU A 1 102 ? 9.925 10.244 -13.586 1.00 91.50 102 LEU A O 1
ATOM 845 N N . TYR A 1 103 ? 10.255 8.181 -12.790 1.00 89.31 103 TYR A N 1
ATOM 846 C CA . TYR A 1 103 ? 11.119 8.626 -11.700 1.00 89.31 103 TYR A CA 1
ATOM 847 C C . TYR A 1 103 ? 12.434 9.228 -12.189 1.00 89.31 103 TYR A C 1
ATOM 849 O O . TYR A 1 103 ? 12.799 10.331 -11.781 1.00 89.31 103 TYR A O 1
ATOM 857 N N . SER A 1 104 ? 13.105 8.558 -13.128 1.00 86.69 104 SER A N 1
ATOM 858 C CA . SER A 1 104 ? 14.335 9.065 -13.738 1.00 86.69 104 SER A CA 1
ATOM 859 C C . SER A 1 104 ? 14.115 10.416 -14.426 1.00 86.69 104 SER A C 1
ATOM 861 O O . SER A 1 104 ? 14.975 11.291 -14.343 1.00 86.69 104 SER A O 1
ATOM 863 N N . SER A 1 105 ? 12.943 10.630 -15.035 1.00 85.50 105 SER A N 1
ATOM 864 C CA . SER A 1 105 ? 12.592 11.911 -15.664 1.00 85.50 105 SER A CA 1
ATOM 865 C C . SER A 1 105 ? 12.454 13.080 -14.675 1.00 85.50 105 SER A C 1
ATOM 867 O O . SER A 1 105 ? 12.644 14.230 -15.063 1.00 85.50 105 SER A O 1
ATOM 869 N N . GLN A 1 106 ? 12.190 12.808 -13.389 1.00 84.56 106 GLN A N 1
ATOM 870 C CA . GLN A 1 106 ? 12.099 13.837 -12.343 1.00 84.56 106 GLN A CA 1
ATOM 871 C C . GLN A 1 106 ? 13.471 14.280 -11.801 1.00 84.56 106 GLN A C 1
ATOM 873 O O . GLN A 1 106 ? 13.531 15.104 -10.889 1.00 84.56 106 GLN A O 1
ATOM 878 N N . GLY A 1 107 ? 14.580 13.744 -12.328 1.00 69.62 107 GLY A N 1
ATOM 879 C CA . GLY A 1 107 ? 15.940 14.114 -11.916 1.00 69.62 107 GLY A CA 1
ATOM 880 C C . GLY A 1 107 ? 16.349 13.600 -10.530 1.00 69.62 107 GLY A C 1
ATOM 881 O O . GLY A 1 107 ? 17.416 13.956 -10.034 1.00 69.62 107 GLY A O 1
ATOM 882 N N . LYS A 1 108 ? 15.528 12.748 -9.908 1.00 65.88 108 LYS A N 1
ATOM 883 C CA . LYS A 1 108 ? 15.831 12.052 -8.656 1.00 65.88 108 LYS A CA 1
ATOM 884 C C . LYS A 1 108 ? 16.440 10.693 -8.992 1.00 65.88 108 LYS A C 1
ATOM 886 O O . LYS A 1 108 ? 15.745 9.691 -9.047 1.00 65.88 108 LYS A O 1
ATOM 891 N N . ILE A 1 109 ? 17.728 10.653 -9.313 1.00 55.84 109 ILE A N 1
ATOM 892 C CA . ILE A 1 109 ? 18.438 9.382 -9.499 1.00 55.84 109 ILE A CA 1
ATOM 893 C C . ILE A 1 109 ? 19.316 9.172 -8.270 1.00 55.84 109 ILE A C 1
ATOM 895 O O . ILE A 1 109 ? 20.339 9.839 -8.115 1.00 55.84 109 ILE A O 1
ATOM 899 N N . ASP A 1 110 ? 18.921 8.234 -7.409 1.00 57.47 110 ASP A N 1
ATOM 900 C CA . ASP A 1 110 ? 19.859 7.630 -6.466 1.00 57.47 110 ASP A CA 1
ATOM 901 C C . ASP A 1 110 ? 20.896 6.858 -7.288 1.00 57.47 110 ASP A C 1
ATOM 903 O O . ASP A 1 110 ? 20.536 6.009 -8.106 1.00 57.47 110 ASP A O 1
ATOM 907 N N . LYS A 1 111 ? 22.182 7.152 -7.084 1.00 58.28 111 LYS A N 1
ATOM 908 C CA . LYS A 1 111 ? 23.303 6.557 -7.837 1.00 58.28 111 LYS A CA 1
ATOM 909 C C . LYS A 1 111 ? 23.464 5.041 -7.637 1.00 58.28 111 LYS A C 1
ATOM 911 O O . LYS A 1 111 ? 24.265 4.434 -8.338 1.00 58.28 111 LYS A O 1
ATOM 916 N N . ASP A 1 112 ? 22.682 4.446 -6.738 1.00 57.59 112 ASP A N 1
ATOM 917 C CA . ASP A 1 112 ? 22.904 3.093 -6.225 1.00 57.59 112 ASP A CA 1
ATOM 918 C C . ASP A 1 112 ? 21.868 2.066 -6.721 1.00 57.59 112 ASP A C 1
ATOM 920 O O . ASP A 1 112 ? 21.901 0.909 -6.306 1.00 57.59 112 ASP A O 1
ATOM 924 N N . TYR A 1 113 ? 20.927 2.457 -7.589 1.00 57.62 113 TYR A N 1
ATOM 925 C CA . TYR A 1 113 ? 19.919 1.536 -8.122 1.00 57.62 113 TYR A CA 1
ATOM 926 C C . TYR A 1 113 ? 20.234 1.148 -9.571 1.00 57.62 113 TYR A C 1
ATOM 928 O O . TYR A 1 113 ? 19.808 1.804 -10.523 1.00 57.62 113 TYR A O 1
ATOM 936 N N . GLU A 1 114 ? 20.987 0.059 -9.733 1.00 57.38 114 GLU A N 1
ATOM 937 C CA . GLU A 1 114 ? 21.125 -0.632 -11.016 1.00 57.38 114 GLU A CA 1
ATOM 938 C C . GLU A 1 114 ? 19.793 -1.316 -11.357 1.00 57.38 114 GLU A C 1
ATOM 940 O O . GLU A 1 114 ? 19.310 -2.169 -10.610 1.00 57.38 114 GLU A O 1
ATOM 945 N N . LEU A 1 115 ? 19.168 -0.927 -12.476 1.00 57.72 115 LEU A N 1
ATOM 946 C CA . LEU A 1 115 ? 17.941 -1.566 -12.951 1.00 57.72 115 LEU A CA 1
ATOM 947 C C . LEU A 1 115 ? 18.165 -3.080 -13.115 1.00 57.72 115 LEU A C 1
ATOM 949 O O . LEU A 1 115 ? 19.066 -3.479 -13.860 1.00 57.72 115 LEU A O 1
ATOM 953 N N . PRO A 1 116 ? 17.311 -3.937 -12.523 1.00 50.03 116 PRO A N 1
ATOM 954 C CA . PRO A 1 116 ? 17.304 -5.349 -12.864 1.00 50.03 116 PRO A CA 1
ATOM 955 C C . PRO A 1 116 ? 16.958 -5.493 -14.342 1.00 50.03 116 PRO A C 1
ATOM 957 O O . PRO A 1 116 ? 15.901 -5.034 -14.787 1.00 50.03 116 PRO A O 1
ATOM 960 N N . LYS A 1 117 ? 17.864 -6.123 -15.092 1.00 53.81 117 LYS A N 1
ATOM 961 C CA . LYS A 1 117 ? 17.645 -6.512 -16.486 1.00 53.81 117 LYS A CA 1
ATOM 962 C C . LYS A 1 117 ? 16.343 -7.314 -16.570 1.00 53.81 117 LYS A C 1
ATOM 964 O O . LYS A 1 117 ? 16.131 -8.249 -15.802 1.00 53.81 117 LYS A O 1
ATOM 969 N N . SER A 1 118 ? 15.458 -6.881 -17.461 1.00 43.47 118 SER A N 1
ATOM 970 C CA . SER A 1 118 ? 14.141 -7.472 -17.704 1.00 43.47 118 SER A CA 1
ATOM 971 C C . SER A 1 118 ? 14.233 -8.997 -17.901 1.00 43.47 118 SER A C 1
ATOM 973 O O . SER A 1 118 ? 15.051 -9.437 -18.712 1.00 43.47 118 SER A O 1
ATOM 975 N N . PRO A 1 119 ? 13.387 -9.817 -17.244 1.00 41.94 119 PRO A N 1
ATOM 976 C CA . PRO A 1 119 ? 13.307 -11.262 -17.472 1.00 41.94 119 PRO A CA 1
ATOM 977 C C . PRO A 1 119 ? 12.499 -11.562 -18.750 1.00 41.94 119 PRO A C 1
ATOM 979 O O . PRO A 1 119 ? 11.455 -12.209 -18.723 1.00 41.94 119 PRO A O 1
ATOM 982 N N . GLY A 1 120 ? 12.970 -11.011 -19.868 1.00 41.88 120 GLY A N 1
ATOM 983 C CA . GLY A 1 120 ? 12.423 -11.188 -21.215 1.00 41.88 120 GLY A CA 1
ATOM 984 C C . GLY A 1 120 ? 13.472 -11.063 -22.326 1.00 41.88 120 GLY A C 1
ATOM 985 O O . GLY A 1 120 ? 13.119 -11.126 -23.496 1.00 41.88 120 GLY A O 1
ATOM 986 N N . GLU A 1 121 ? 14.750 -10.914 -21.968 1.00 48.25 121 GLU A N 1
ATOM 987 C CA . GLU A 1 121 ? 15.895 -11.005 -22.882 1.00 48.25 121 GLU A CA 1
ATOM 988 C C . GLU A 1 121 ? 16.731 -12.250 -22.545 1.00 48.25 121 GLU A C 1
ATOM 990 O O . GLU A 1 121 ? 17.950 -12.195 -22.381 1.00 48.25 121 GLU A O 1
ATOM 995 N N . GLU A 1 122 ? 16.081 -13.406 -22.425 1.00 45.66 122 GLU A N 1
ATOM 996 C CA . GLU A 1 122 ? 16.794 -14.674 -22.578 1.00 45.66 122 GLU A CA 1
ATOM 997 C C . GLU A 1 122 ? 17.029 -14.899 -24.072 1.00 45.66 122 GLU A C 1
ATOM 999 O O . GLU A 1 122 ? 16.221 -15.522 -24.745 1.00 45.66 122 GLU A O 1
ATOM 1004 N N . ASP A 1 123 ? 18.069 -14.232 -24.582 1.00 44.25 123 ASP A N 1
ATOM 1005 C CA . ASP A 1 123 ? 18.950 -14.695 -25.669 1.00 44.25 123 ASP A CA 1
ATOM 1006 C C . ASP A 1 123 ? 20.116 -13.717 -25.935 1.00 44.25 123 ASP A C 1
ATOM 1008 O O . ASP A 1 123 ? 20.716 -13.714 -27.009 1.00 44.25 123 ASP A O 1
ATOM 1012 N N . PHE A 1 124 ? 20.521 -12.900 -24.951 1.00 41.03 124 PHE A N 1
ATOM 1013 C CA . PHE A 1 124 ? 21.810 -12.206 -25.024 1.00 41.03 124 PHE A CA 1
ATOM 1014 C C . PHE A 1 124 ? 22.836 -12.886 -24.125 1.00 41.03 124 PHE A C 1
ATOM 1016 O O . PHE A 1 124 ? 23.163 -12.450 -23.018 1.00 41.03 124 PHE A O 1
ATOM 1023 N N . VAL A 1 125 ? 23.361 -13.995 -24.650 1.00 40.59 125 VAL A N 1
ATOM 1024 C CA . VAL A 1 125 ? 24.615 -14.589 -24.196 1.00 40.59 125 VAL A CA 1
ATOM 1025 C C . VAL A 1 125 ? 25.664 -13.477 -24.166 1.00 40.59 125 VAL A C 1
ATOM 1027 O O . VAL A 1 125 ? 26.079 -12.950 -25.198 1.00 40.59 125 VAL A O 1
ATOM 1030 N N . SER A 1 126 ? 26.097 -13.110 -22.962 1.00 48.47 126 SER A N 1
ATOM 1031 C CA . SER A 1 126 ? 27.279 -12.275 -22.775 1.00 48.47 126 SER A CA 1
ATOM 1032 C C . SER A 1 126 ? 28.495 -13.090 -23.202 1.00 48.47 126 SER A C 1
ATOM 1034 O O . SER A 1 126 ? 29.083 -13.797 -22.391 1.00 48.47 126 SER A O 1
ATOM 1036 N N . ILE A 1 127 ? 28.865 -13.022 -24.482 1.00 49.59 127 ILE A N 1
ATOM 1037 C CA . ILE A 1 127 ? 30.159 -13.527 -24.937 1.00 49.59 127 ILE A CA 1
ATOM 1038 C C . ILE A 1 127 ? 31.175 -12.398 -24.789 1.00 49.59 127 ILE A C 1
ATOM 1040 O O . ILE A 1 127 ? 31.532 -11.707 -25.746 1.00 49.59 127 ILE A O 1
ATOM 1044 N N . SER A 1 128 ? 31.649 -12.209 -23.560 1.00 50.84 128 SER A N 1
ATOM 1045 C CA . SER A 1 128 ? 33.016 -11.740 -23.383 1.00 50.84 128 SER A CA 1
ATOM 1046 C C . SER A 1 128 ? 33.940 -12.835 -23.931 1.00 50.84 128 SER A C 1
ATOM 1048 O O . SER A 1 128 ? 33.885 -13.971 -23.470 1.00 50.84 128 SER A O 1
ATOM 1050 N N . ASP A 1 129 ? 34.751 -12.465 -24.924 1.00 52.16 129 ASP A N 1
ATOM 1051 C CA . ASP A 1 129 ? 35.867 -13.227 -25.509 1.00 52.16 129 ASP A CA 1
ATOM 1052 C C . ASP A 1 129 ? 35.592 -14.223 -26.653 1.00 52.16 129 ASP A C 1
ATOM 1054 O O . ASP A 1 129 ? 36.265 -15.247 -26.748 1.00 52.16 129 ASP A O 1
ATOM 1058 N N . ASN A 1 130 ? 34.734 -13.882 -27.628 1.00 56.44 130 ASN A N 1
ATOM 1059 C CA . ASN A 1 130 ? 34.802 -14.538 -28.946 1.00 56.44 130 ASN A CA 1
ATOM 1060 C C . ASN A 1 130 ? 35.681 -13.749 -29.920 1.00 56.44 130 ASN A C 1
ATOM 1062 O O . ASN A 1 130 ? 35.379 -12.622 -30.310 1.00 56.44 130 ASN A O 1
ATOM 1066 N N . LYS A 1 131 ? 36.779 -14.376 -30.348 1.00 58.56 131 LYS A N 1
ATOM 1067 C CA . LYS A 1 131 ? 37.709 -13.883 -31.378 1.00 58.56 131 LYS A CA 1
ATOM 1068 C C . LYS A 1 131 ? 36.982 -13.484 -32.677 1.00 58.56 131 LYS A C 1
ATOM 1070 O O . LYS A 1 131 ? 37.415 -12.564 -33.368 1.00 58.56 131 LYS A O 1
ATOM 1075 N N . ASP A 1 132 ? 35.837 -14.112 -32.926 1.00 65.19 132 ASP A N 1
ATOM 1076 C CA . ASP A 1 132 ? 35.004 -13.937 -34.114 1.00 65.19 132 ASP A CA 1
ATOM 1077 C C . ASP A 1 132 ? 34.268 -12.591 -34.159 1.00 65.19 132 ASP A C 1
ATOM 1079 O O . ASP A 1 132 ? 34.136 -12.002 -35.229 1.00 65.19 132 ASP A O 1
ATOM 1083 N N . THR A 1 133 ? 33.861 -12.022 -33.017 1.00 63.16 133 THR A N 1
ATOM 1084 C CA . THR A 1 133 ? 33.170 -10.716 -33.009 1.00 63.16 133 THR A CA 1
ATOM 1085 C C . THR A 1 133 ? 34.141 -9.568 -33.270 1.00 63.16 133 THR A C 1
ATOM 1087 O O . THR A 1 133 ? 33.819 -8.629 -33.996 1.00 63.16 133 THR A O 1
ATOM 1090 N N . LYS A 1 134 ? 35.376 -9.671 -32.760 1.00 75.31 134 LYS A N 1
ATOM 1091 C CA . LYS A 1 134 ? 36.457 -8.722 -33.074 1.00 75.31 134 LYS A CA 1
ATOM 1092 C C . LYS A 1 134 ? 36.850 -8.782 -34.549 1.00 75.31 134 LYS A C 1
ATOM 1094 O O . LYS A 1 134 ? 37.113 -7.736 -35.142 1.00 75.31 134 LYS A O 1
ATOM 1099 N N . GLN A 1 135 ? 36.874 -9.979 -35.136 1.00 80.75 135 GLN A N 1
ATOM 1100 C CA . GLN A 1 135 ? 37.145 -10.143 -36.561 1.00 80.75 135 GLN A CA 1
ATOM 1101 C C . GLN A 1 135 ? 36.012 -9.549 -37.408 1.00 80.75 135 GLN A C 1
ATOM 1103 O O . GLN A 1 135 ? 36.287 -8.756 -38.300 1.00 80.75 135 GLN A O 1
ATOM 1108 N N . HIS A 1 136 ? 34.753 -9.802 -37.049 1.00 77.94 136 HIS A N 1
ATOM 1109 C CA . HIS A 1 136 ? 33.604 -9.234 -37.753 1.00 77.94 136 HIS A CA 1
ATOM 1110 C C . HIS A 1 136 ? 33.577 -7.696 -37.715 1.00 77.94 136 HIS A C 1
ATOM 1112 O O . HIS A 1 136 ? 33.353 -7.051 -38.736 1.00 77.94 136 HIS A O 1
ATOM 1118 N N . ILE A 1 137 ? 33.892 -7.086 -36.566 1.00 82.88 137 ILE A N 1
ATOM 1119 C CA . ILE A 1 137 ? 34.016 -5.623 -36.451 1.00 82.88 137 ILE A CA 1
ATOM 1120 C C . ILE A 1 137 ? 35.140 -5.090 -37.355 1.00 82.88 137 ILE A C 1
ATOM 1122 O O . ILE A 1 137 ? 35.001 -4.024 -37.958 1.00 82.88 137 ILE A O 1
ATOM 1126 N N . LYS A 1 138 ? 36.255 -5.822 -37.472 1.00 90.12 138 LYS A N 1
ATOM 1127 C CA . LYS A 1 138 ? 37.365 -5.457 -38.361 1.00 90.12 138 LYS A CA 1
ATOM 1128 C C . LYS A 1 138 ? 36.963 -5.558 -39.835 1.00 90.12 138 LYS A C 1
ATOM 1130 O O . LYS A 1 138 ? 37.279 -4.653 -40.602 1.00 90.12 138 LYS A O 1
ATOM 1135 N N . ASP A 1 139 ? 36.235 -6.604 -40.209 1.00 88.75 139 ASP A N 1
ATOM 1136 C CA . ASP A 1 139 ? 35.766 -6.814 -41.580 1.00 88.75 139 ASP A CA 1
ATOM 1137 C C . ASP A 1 139 ? 34.746 -5.740 -41.992 1.00 88.75 139 ASP A C 1
ATOM 1139 O O . ASP A 1 139 ? 34.904 -5.123 -43.045 1.00 88.75 139 ASP A O 1
ATOM 1143 N N . LEU A 1 140 ? 33.792 -5.401 -41.114 1.00 90.06 140 LEU A N 1
ATOM 1144 C CA . LEU A 1 140 ? 32.846 -4.298 -41.336 1.00 90.06 140 LEU A CA 1
ATOM 1145 C C . LEU A 1 140 ? 33.549 -2.941 -41.473 1.00 90.06 140 LEU A C 1
ATOM 1147 O O . LEU A 1 140 ? 33.105 -2.072 -42.225 1.00 90.06 140 LEU A O 1
ATOM 1151 N N . LYS A 1 141 ? 34.650 -2.728 -40.747 1.00 93.00 141 LYS A N 1
ATOM 1152 C CA . LYS A 1 141 ? 35.433 -1.493 -40.860 1.00 93.00 141 LYS A CA 1
ATOM 1153 C C . LYS A 1 141 ? 36.137 -1.398 -42.216 1.00 93.00 141 LYS A C 1
ATOM 1155 O O . LYS A 1 141 ? 36.080 -0.342 -42.842 1.00 93.00 141 LYS A O 1
ATOM 1160 N N . ASN A 1 142 ? 36.735 -2.495 -42.677 1.00 92.38 142 ASN A N 1
ATOM 1161 C CA . ASN A 1 142 ? 37.377 -2.562 -43.990 1.00 92.38 142 ASN A CA 1
ATOM 1162 C C . ASN A 1 142 ? 36.358 -2.373 -45.126 1.00 92.38 142 ASN A C 1
ATOM 1164 O O . ASN A 1 142 ? 36.638 -1.675 -46.098 1.00 92.38 142 ASN A O 1
ATOM 1168 N N . GLU A 1 143 ? 35.160 -2.954 -45.000 1.00 91.44 143 GLU A N 1
ATOM 1169 C CA . GLU A 1 143 ? 34.086 -2.773 -45.982 1.00 91.44 143 GLU A CA 1
ATOM 1170 C C . GLU A 1 143 ? 33.624 -1.313 -46.054 1.00 91.44 143 GLU A C 1
ATOM 1172 O O . GLU A 1 143 ? 33.490 -0.766 -47.146 1.00 91.44 143 GLU A O 1
ATOM 1177 N N . ASN A 1 144 ? 33.453 -0.646 -44.909 1.00 91.56 144 ASN A N 1
ATOM 1178 C CA . ASN A 1 144 ? 33.098 0.775 -44.881 1.00 91.56 144 ASN A CA 1
ATOM 1179 C C . ASN A 1 144 ? 34.164 1.662 -45.535 1.00 91.56 144 ASN A C 1
ATOM 1181 O O . ASN A 1 144 ? 33.825 2.612 -46.240 1.00 91.56 144 ASN A O 1
ATOM 1185 N N . GLU A 1 145 ? 35.445 1.358 -45.329 1.00 93.06 145 GLU A N 1
ATOM 1186 C CA . GLU A 1 145 ? 36.545 2.082 -45.970 1.00 93.06 145 GLU A CA 1
ATOM 1187 C C . GLU A 1 145 ? 36.544 1.876 -47.493 1.00 93.06 145 GLU A C 1
ATOM 1189 O O . GLU A 1 145 ? 36.633 2.844 -48.249 1.00 93.06 145 GLU A O 1
ATOM 1194 N N . LEU A 1 146 ? 36.322 0.640 -47.952 1.00 94.56 146 LEU A N 1
ATOM 1195 C CA . LEU A 1 146 ? 36.178 0.326 -49.373 1.00 94.56 146 LEU A CA 1
ATOM 1196 C C . LEU A 1 146 ? 34.968 1.032 -50.003 1.00 94.56 146 LEU A C 1
ATOM 1198 O O . LEU A 1 146 ? 35.064 1.559 -51.112 1.00 94.56 146 LEU A O 1
ATOM 1202 N N . LEU A 1 147 ? 33.822 1.038 -49.319 1.00 93.56 147 LEU A N 1
ATOM 1203 C CA . LEU A 1 147 ? 32.619 1.726 -49.783 1.00 93.56 147 LEU A CA 1
ATOM 1204 C C . LEU A 1 147 ? 32.850 3.233 -49.873 1.00 93.56 147 LEU A C 1
ATOM 1206 O O . LEU A 1 147 ? 32.444 3.845 -50.857 1.00 93.56 147 LEU A O 1
ATOM 1210 N N . LYS A 1 148 ? 33.553 3.819 -48.903 1.00 93.69 148 LYS A N 1
ATOM 1211 C CA . LYS A 1 148 ? 33.906 5.239 -48.922 1.00 93.69 148 LYS A CA 1
ATOM 1212 C C . LYS A 1 148 ? 34.796 5.589 -50.119 1.00 93.69 148 LYS A C 1
ATOM 1214 O O . LYS A 1 148 ? 34.490 6.547 -50.818 1.00 93.69 148 LYS A O 1
ATOM 1219 N N . ALA A 1 149 ? 35.807 4.770 -50.412 1.00 92.56 149 ALA A N 1
ATOM 1220 C CA . ALA A 1 149 ? 36.657 4.952 -51.590 1.00 92.56 149 ALA A CA 1
ATOM 1221 C C . ALA A 1 149 ? 35.877 4.802 -52.911 1.00 92.56 149 ALA A C 1
ATOM 1223 O O . ALA A 1 149 ? 36.103 5.548 -53.858 1.00 92.56 149 ALA A O 1
ATOM 1224 N N . LYS A 1 150 ? 34.915 3.867 -52.985 1.00 91.75 150 LYS A N 1
ATOM 1225 C CA . LYS A 1 150 ? 34.029 3.743 -54.156 1.00 91.75 150 LYS A CA 1
ATOM 1226 C C . LYS A 1 150 ? 33.144 4.972 -54.342 1.00 91.75 150 LYS A C 1
ATOM 1228 O O . LYS A 1 150 ? 32.929 5.377 -55.478 1.00 91.75 150 LYS A O 1
ATOM 1233 N N . VAL A 1 151 ? 32.614 5.532 -53.255 1.00 90.25 151 VAL A N 1
ATOM 1234 C CA . VAL A 1 151 ? 31.814 6.763 -53.308 1.00 90.25 151 VAL A CA 1
ATOM 1235 C C . VAL A 1 151 ? 32.666 7.925 -53.810 1.00 90.25 151 VAL A C 1
ATOM 1237 O O . VAL A 1 151 ? 32.244 8.597 -54.740 1.00 90.25 151 VAL A O 1
ATOM 1240 N N . GLU A 1 152 ? 33.874 8.099 -53.278 1.00 91.69 152 GLU A N 1
ATOM 1241 C CA . GLU A 1 152 ? 34.806 9.152 -53.705 1.00 91.69 152 GLU A CA 1
ATOM 1242 C C . GLU A 1 152 ? 35.177 9.025 -55.191 1.00 91.69 152 GLU A C 1
ATOM 1244 O O . GLU A 1 152 ? 35.085 9.990 -55.943 1.00 91.69 152 GLU A O 1
ATOM 1249 N N . PHE A 1 153 ? 35.474 7.809 -55.658 1.00 92.38 153 PHE A N 1
ATOM 1250 C CA . PHE A 1 153 ? 35.741 7.553 -57.075 1.00 92.38 153 PHE A CA 1
ATOM 1251 C C . PHE A 1 153 ? 34.528 7.848 -57.975 1.00 92.38 153 PHE A C 1
ATOM 1253 O O . PHE A 1 153 ? 34.670 8.375 -59.077 1.00 92.38 153 PHE A O 1
ATOM 1260 N N . LEU A 1 154 ? 33.316 7.506 -57.526 1.00 88.69 154 LEU A N 1
ATOM 1261 C CA . LEU A 1 154 ? 32.094 7.828 -58.266 1.00 88.69 154 LEU A CA 1
ATOM 1262 C C . LEU A 1 154 ? 31.835 9.339 -58.300 1.00 88.69 154 LEU A C 1
ATOM 1264 O O . LEU A 1 154 ? 31.401 9.842 -59.334 1.00 88.69 154 LEU A O 1
ATOM 1268 N N . GLU A 1 155 ? 32.111 10.054 -57.209 1.00 86.56 155 GLU A N 1
ATOM 1269 C CA . GLU A 1 155 ? 32.038 11.517 -57.161 1.00 86.56 155 GLU A CA 1
ATOM 1270 C C . GLU A 1 155 ? 33.031 12.147 -58.153 1.00 86.56 155 GLU A C 1
ATOM 1272 O O . GLU A 1 155 ? 32.624 12.982 -58.960 1.00 86.56 155 GLU A O 1
ATOM 1277 N N . GLU A 1 156 ? 34.275 11.663 -58.208 1.00 89.38 156 GLU A N 1
ATOM 1278 C CA . GLU A 1 156 ? 35.293 12.115 -59.170 1.00 89.38 156 GLU A CA 1
ATOM 1279 C C . GLU A 1 156 ? 34.872 11.860 -60.633 1.00 89.38 156 GLU A C 1
ATOM 1281 O O . GLU A 1 156 ? 34.981 12.737 -61.494 1.00 89.38 156 GLU A O 1
ATOM 1286 N N . LEU A 1 157 ? 34.295 10.688 -60.932 1.00 83.94 157 LEU A N 1
ATOM 1287 C CA . LEU A 1 157 ? 33.746 10.397 -62.263 1.00 83.94 157 LEU A CA 1
ATOM 1288 C C . LEU A 1 157 ? 32.568 11.307 -62.634 1.00 83.94 157 LEU A C 1
ATOM 1290 O O . LEU A 1 157 ? 32.394 11.655 -63.806 1.00 83.94 157 LEU A O 1
ATOM 1294 N N . MET A 1 158 ? 31.731 11.672 -61.663 1.00 80.00 158 MET A N 1
ATOM 1295 C CA . MET A 1 158 ? 30.613 12.587 -61.891 1.00 80.00 158 MET A CA 1
ATOM 1296 C C . MET A 1 158 ? 31.088 14.016 -62.170 1.00 80.00 158 MET A C 1
ATOM 1298 O O . MET A 1 158 ? 30.495 14.685 -63.021 1.00 80.00 158 MET A O 1
ATOM 1302 N N . GLU A 1 159 ? 32.156 14.464 -61.507 1.00 81.56 159 GLU A N 1
ATOM 1303 C CA . GLU A 1 159 ? 32.790 15.762 -61.761 1.00 81.56 159 GLU A CA 1
ATOM 1304 C C . GLU A 1 159 ? 33.375 15.840 -63.178 1.00 81.56 159 GLU A C 1
ATOM 1306 O O . GLU A 1 159 ? 33.135 16.817 -63.890 1.00 81.56 159 GLU A O 1
ATOM 1311 N N . LEU A 1 160 ? 34.054 14.781 -63.635 1.00 79.94 160 LEU A N 1
ATOM 1312 C CA . LEU A 1 160 ? 34.622 14.705 -64.987 1.00 79.94 160 LEU A CA 1
ATOM 1313 C C . LEU A 1 160 ? 33.556 14.668 -66.094 1.00 79.94 160 LEU A C 1
ATOM 1315 O O . LEU A 1 160 ? 33.768 15.216 -67.175 1.00 79.94 160 LEU A O 1
ATOM 1319 N N . ASN A 1 161 ? 32.397 14.059 -65.828 1.00 75.50 161 ASN A N 1
ATOM 1320 C CA . ASN A 1 161 ? 31.293 13.957 -66.789 1.00 75.50 161 ASN A CA 1
ATOM 1321 C C . ASN A 1 161 ? 30.352 15.179 -66.789 1.00 75.50 161 ASN A C 1
ATOM 1323 O O . ASN A 1 161 ? 29.364 15.192 -67.525 1.00 75.50 161 ASN A O 1
ATOM 1327 N N . GLY A 1 162 ? 30.631 16.209 -65.979 1.00 68.81 162 GLY A N 1
ATOM 1328 C CA . GLY A 1 162 ? 29.875 17.467 -65.968 1.00 68.81 162 GLY A CA 1
ATOM 1329 C C . GLY A 1 162 ? 28.434 17.352 -65.453 1.00 68.81 162 GLY A C 1
ATOM 1330 O O . GLY A 1 162 ? 27.643 18.281 -65.622 1.00 68.81 162 GLY A O 1
ATOM 1331 N N . THR A 1 163 ? 28.065 16.233 -64.823 1.00 60.78 163 THR A N 1
ATOM 1332 C CA . THR A 1 163 ? 26.749 16.064 -64.194 1.00 60.78 163 THR A CA 1
ATOM 1333 C C . THR A 1 163 ? 26.789 16.576 -62.754 1.00 60.78 163 THR A C 1
ATOM 1335 O O . THR A 1 163 ? 27.535 16.028 -61.943 1.00 60.78 163 THR A O 1
ATOM 1338 N N . PRO A 1 164 ? 25.994 17.593 -62.377 1.00 59.62 164 PRO A N 1
ATOM 1339 C CA . PRO A 1 164 ? 26.052 18.142 -61.029 1.00 59.62 164 PRO A CA 1
ATOM 1340 C C . PRO A 1 164 ? 25.538 17.132 -59.988 1.00 59.62 164 PRO A C 1
ATOM 1342 O O . PRO A 1 164 ? 24.371 16.742 -60.005 1.00 59.62 164 PRO A O 1
ATOM 1345 N N . VAL A 1 165 ? 26.394 16.800 -59.012 1.00 55.78 165 VAL A N 1
ATOM 1346 C CA . VAL A 1 165 ? 26.176 15.917 -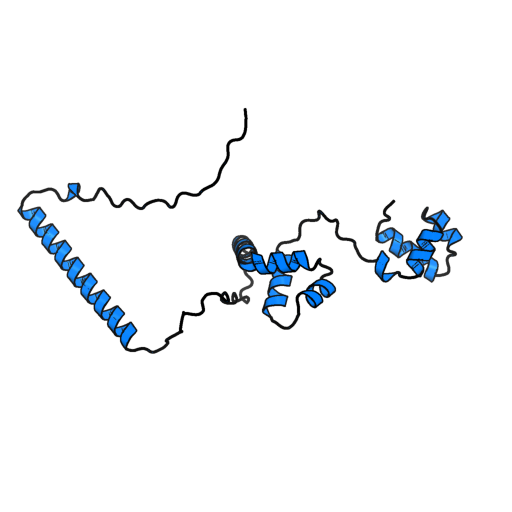57.833 1.00 55.78 165 VAL A CA 1
ATOM 1347 C C . VAL A 1 165 ? 24.930 16.289 -56.988 1.00 55.78 165 VAL A C 1
ATOM 1349 O O . VAL A 1 165 ? 24.451 15.531 -56.145 1.00 55.78 165 VAL A O 1
ATOM 1352 N N . SER A 1 166 ? 24.336 17.455 -57.249 1.00 54.88 166 SER A N 1
ATOM 1353 C CA . SER A 1 166 ? 23.165 18.026 -56.572 1.00 54.88 166 SER A CA 1
ATOM 1354 C C . SER A 1 166 ? 21.866 17.205 -56.704 1.00 54.88 166 SER A C 1
ATOM 1356 O O . SER A 1 166 ? 21.008 17.271 -55.820 1.00 54.88 166 SER A O 1
ATOM 1358 N N . SER A 1 167 ? 21.690 16.391 -57.753 1.00 52.41 167 SER A N 1
ATOM 1359 C CA . SER A 1 167 ? 20.390 15.748 -58.024 1.00 52.41 167 SER A CA 1
ATOM 1360 C C . SER A 1 167 ? 20.083 14.481 -57.213 1.00 52.41 167 SER A C 1
ATOM 1362 O O . SER A 1 167 ? 18.928 14.060 -57.198 1.00 52.41 167 SER A O 1
ATOM 1364 N N . PHE A 1 168 ? 21.046 13.892 -56.491 1.00 52.34 168 PHE A N 1
ATOM 1365 C CA . PHE A 1 168 ? 20.838 12.615 -55.778 1.00 52.34 168 PHE A CA 1
ATOM 1366 C C . PHE A 1 168 ? 20.685 12.720 -54.251 1.00 52.34 168 PHE A C 1
ATOM 1368 O O . PHE A 1 168 ? 20.312 11.740 -53.611 1.00 52.34 168 PHE A O 1
ATOM 1375 N N . LYS A 1 169 ? 20.849 13.905 -53.639 1.00 54.75 169 LYS A N 1
ATOM 1376 C CA . LYS A 1 169 ? 20.634 14.086 -52.183 1.00 54.75 169 LYS A CA 1
ATOM 1377 C C . LYS A 1 169 ? 19.155 14.158 -51.758 1.00 54.75 169 LYS A C 1
ATOM 1379 O O . LYS A 1 169 ? 18.862 14.272 -50.571 1.00 54.75 169 LYS A O 1
ATOM 1384 N N . LYS A 1 170 ? 18.195 14.061 -52.687 1.00 57.53 170 LYS A N 1
ATOM 1385 C CA . LYS A 1 170 ? 16.755 14.039 -52.372 1.00 57.53 170 LYS A CA 1
ATOM 1386 C C . LYS A 1 170 ? 16.184 12.627 -52.467 1.00 57.53 170 LYS A C 1
ATOM 1388 O O . LYS A 1 170 ? 15.639 12.261 -53.502 1.00 57.53 170 LYS A O 1
ATOM 1393 N N . LYS A 1 171 ? 16.285 11.882 -51.360 1.00 56.78 171 LYS A N 1
ATOM 1394 C CA . LYS A 1 171 ? 15.278 10.947 -50.798 1.00 56.78 171 LYS A CA 1
ATOM 1395 C C . LYS A 1 171 ? 15.949 9.968 -49.823 1.00 56.78 171 LYS A C 1
ATOM 1397 O O . LYS A 1 171 ? 15.926 8.760 -50.016 1.00 56.78 171 LYS A O 1
ATOM 1402 N N . LEU A 1 172 ? 16.475 10.483 -48.716 1.00 46.75 172 LEU A N 1
ATOM 1403 C CA . LEU A 1 172 ? 16.405 9.723 -47.468 1.00 46.75 172 LEU A CA 1
ATOM 1404 C C . LEU A 1 172 ? 15.083 10.116 -46.812 1.00 46.75 172 LEU A C 1
ATOM 1406 O O . LEU A 1 172 ? 15.014 11.058 -46.031 1.00 46.75 172 LEU A O 1
ATOM 1410 N N . TYR A 1 173 ? 14.006 9.436 -47.214 1.00 45.12 173 TYR A N 1
ATOM 1411 C CA . TYR A 1 173 ? 12.790 9.388 -46.409 1.00 45.12 173 TYR A CA 1
ATOM 1412 C C . TYR A 1 173 ? 13.140 8.598 -45.146 1.00 45.12 173 TYR A C 1
ATOM 1414 O O . TYR A 1 173 ? 13.007 7.376 -45.102 1.00 45.12 173 TYR A O 1
ATOM 1422 N N . THR A 1 174 ? 13.605 9.291 -44.111 1.00 55.09 174 THR A N 1
ATOM 1423 C CA . THR A 1 174 ? 13.370 8.835 -42.748 1.00 55.09 174 THR A CA 1
ATOM 1424 C C . THR A 1 174 ? 11.857 8.850 -42.567 1.00 55.09 174 THR A C 1
ATOM 1426 O O . THR A 1 174 ? 11.231 9.906 -42.564 1.00 55.09 174 THR A O 1
ATOM 1429 N N . LYS A 1 175 ? 11.233 7.669 -42.515 1.00 52.25 175 LYS A N 1
ATOM 1430 C CA . LYS A 1 175 ? 9.854 7.564 -42.033 1.00 52.25 175 LYS A CA 1
ATOM 1431 C C . LYS A 1 175 ? 9.859 8.071 -40.585 1.00 52.25 175 LYS A C 1
ATOM 1433 O O . LYS A 1 175 ? 10.540 7.452 -39.767 1.00 52.25 175 LYS A O 1
ATOM 1438 N N . PRO A 1 176 ? 9.144 9.155 -40.247 1.00 43.44 176 PRO A N 1
ATOM 1439 C CA . PRO A 1 176 ? 8.827 9.429 -38.859 1.00 43.44 176 PRO A CA 1
ATOM 1440 C C . PRO A 1 176 ? 7.874 8.323 -38.405 1.00 43.44 176 PRO A C 1
ATOM 1442 O O . PRO A 1 176 ? 6.885 8.032 -39.081 1.00 43.44 176 PRO A O 1
ATOM 1445 N N . LEU A 1 177 ? 8.210 7.671 -37.297 1.00 43.75 177 LEU A N 1
ATOM 1446 C CA . LEU A 1 177 ? 7.324 6.745 -36.609 1.00 43.75 177 LEU A CA 1
ATOM 1447 C C . LEU A 1 177 ? 6.131 7.573 -36.107 1.00 43.75 177 LEU A C 1
ATOM 1449 O O . LEU A 1 177 ? 6.280 8.379 -35.194 1.00 43.75 177 LEU A O 1
ATOM 1453 N N . THR A 1 178 ? 4.989 7.475 -36.785 1.00 46.78 178 THR A N 1
ATOM 1454 C CA . THR A 1 178 ? 3.777 8.208 -36.415 1.00 46.78 178 THR A CA 1
ATOM 1455 C C . THR A 1 178 ? 3.193 7.631 -35.137 1.00 46.78 178 THR A C 1
ATOM 1457 O O . THR A 1 178 ? 2.741 6.484 -35.115 1.00 46.78 178 THR A O 1
ATOM 1460 N N . ASP A 1 179 ? 3.199 8.474 -34.110 1.00 41.09 179 ASP A N 1
ATOM 1461 C CA . ASP A 1 179 ? 2.380 8.398 -32.909 1.00 41.09 179 ASP A CA 1
ATOM 1462 C C . ASP A 1 179 ? 0.904 8.183 -33.275 1.00 41.09 179 ASP A C 1
ATOM 1464 O O . ASP A 1 179 ? 0.347 8.877 -34.128 1.00 41.09 179 ASP A O 1
ATOM 1468 N N . SER A 1 180 ? 0.275 7.203 -32.631 1.00 50.88 180 SER A N 1
ATOM 1469 C CA . SER A 1 180 ? -1.166 6.953 -32.699 1.00 50.88 180 SER A CA 1
ATOM 1470 C C . SER A 1 180 ? -1.814 7.364 -31.380 1.00 50.88 180 SER A C 1
ATOM 1472 O O . SER A 1 180 ? -2.032 6.529 -30.511 1.00 50.88 180 SER A O 1
ATOM 1474 N N . SER A 1 181 ? -2.128 8.649 -31.244 1.00 45.19 181 SER A N 1
ATOM 1475 C CA . SER A 1 181 ? -3.213 9.201 -30.414 1.00 45.19 181 SER A CA 1
ATOM 1476 C C . SER A 1 181 ? -3.232 10.704 -30.695 1.00 45.19 181 SER A C 1
ATOM 1478 O O . SER A 1 181 ? -2.192 11.337 -30.601 1.00 45.19 181 SER A O 1
ATOM 1480 N N . GLU A 1 182 ? -4.311 11.314 -31.169 1.00 45.66 182 GLU A N 1
ATOM 1481 C CA . GLU A 1 182 ? -5.465 11.740 -30.373 1.00 45.66 182 GLU A CA 1
ATOM 1482 C C . GLU A 1 182 ? -6.617 12.106 -31.337 1.00 45.66 182 GLU A C 1
ATOM 1484 O O . GLU A 1 182 ? -6.379 12.622 -32.422 1.00 45.66 182 GLU A O 1
ATOM 1489 N N . LYS A 1 183 ? -7.828 11.589 -31.090 1.00 51.78 183 LYS A N 1
ATOM 1490 C CA . LYS A 1 183 ? -9.007 12.291 -30.528 1.00 51.78 183 LYS A CA 1
ATOM 1491 C C . LYS A 1 183 ? -9.597 13.407 -31.403 1.00 51.78 183 LYS A C 1
ATOM 1493 O O . LYS A 1 183 ? -9.026 14.480 -31.479 1.00 51.78 183 LYS A O 1
ATOM 1498 N N . GLU A 1 184 ? -10.832 13.177 -31.839 1.00 48.62 184 GLU A N 1
ATOM 1499 C CA . GLU A 1 184 ? -11.975 14.112 -31.795 1.00 48.62 184 GLU A CA 1
ATOM 1500 C C . GLU A 1 184 ? -13.183 13.182 -31.508 1.00 48.62 184 GLU A C 1
ATOM 1502 O O . GLU A 1 184 ? -13.288 12.137 -32.147 1.00 48.62 184 GLU A O 1
ATOM 1507 N N . SER A 1 185 ? -14.034 13.250 -30.477 1.00 54.94 185 SER A N 1
ATOM 1508 C CA . SER A 1 185 ? -14.757 14.319 -29.772 1.00 54.94 185 SER A CA 1
ATOM 1509 C C . SER A 1 185 ? -15.544 15.276 -30.668 1.00 54.94 185 SER A C 1
ATOM 1511 O O . SER A 1 185 ? -14.969 16.172 -31.266 1.00 54.94 185 SER A O 1
ATOM 1513 N N . GLU A 1 186 ? -16.870 15.094 -30.599 1.00 50.47 186 GLU A N 1
ATOM 1514 C CA . GLU A 1 186 ? -17.938 16.105 -30.677 1.00 50.47 186 GLU A CA 1
ATOM 1515 C C . GLU A 1 186 ? -18.325 16.673 -32.052 1.00 50.47 186 GLU A C 1
ATOM 1517 O O . GLU A 1 186 ? -17.771 17.653 -32.539 1.00 50.47 186 GLU A O 1
ATOM 1522 N N . THR A 1 187 ? -19.439 16.174 -32.601 1.00 50.66 187 THR A N 1
ATOM 1523 C CA . THR A 1 187 ? -20.726 16.902 -32.544 1.00 50.66 187 THR A CA 1
ATOM 1524 C C . THR A 1 187 ? -21.911 15.954 -32.694 1.00 50.66 187 THR A C 1
ATOM 1526 O O . THR A 1 187 ? -21.768 14.937 -33.408 1.00 50.66 187 THR A O 1
#

Sequence (187 aa):
MAFSLKVKKEVLEQVNNGMSVSEASRKYNVARTTISNWLKAPENYLKEDRSENQPYDLEEKIDVIRLFDKGDLSVQQIAKIKNLKYHTIRHWIQDKNHILALYSSQGKIDKDYELPKSPGEEDFVSISDNKDTKQHIKDLKNENELLKAKVEFLEELMELNGTPVSSFKKKLYTKPLTDSSEKESET